Protein AF-A0A8H6CEA5-F1 (afdb_monomer_lite)

Radius of gyration: 28.87 Å; chains: 1; bounding box: 108×90×68 Å

Structure (mmCIF, N/CA/C/O backbone):
data_AF-A0A8H6CEA5-F1
#
_entry.id   AF-A0A8H6CEA5-F1
#
loop_
_atom_site.group_PDB
_atom_site.id
_atom_site.type_symbol
_atom_site.label_atom_id
_atom_site.label_alt_id
_atom_site.label_comp_id
_atom_site.label_asym_id
_atom_site.label_entity_id
_atom_site.label_seq_id
_atom_site.pdbx_PDB_ins_code
_atom_site.Cartn_x
_atom_site.Cartn_y
_atom_site.Cartn_z
_atom_site.occupancy
_atom_site.B_iso_or_equiv
_atom_site.auth_seq_id
_atom_site.auth_comp_id
_atom_site.auth_asym_id
_atom_site.auth_atom_id
_atom_site.pdbx_PDB_model_num
ATOM 1 N N . MET A 1 1 ? 78.302 65.138 -19.681 1.00 37.59 1 MET A N 1
ATOM 2 C CA . MET A 1 1 ? 77.716 66.440 -20.068 1.00 37.59 1 MET A CA 1
ATOM 3 C C . MET A 1 1 ? 76.568 66.136 -21.019 1.00 37.59 1 MET A C 1
ATOM 5 O O . MET A 1 1 ? 76.768 65.370 -21.949 1.00 37.59 1 MET A O 1
ATOM 9 N N . PHE A 1 2 ? 75.365 66.579 -20.663 1.00 34.19 2 PHE A N 1
ATOM 10 C CA . PHE A 1 2 ? 74.073 66.099 -21.163 1.00 34.19 2 PHE A CA 1
ATOM 11 C C . PHE A 1 2 ? 73.820 66.372 -22.654 1.00 34.19 2 PHE A C 1
ATOM 13 O O . PHE A 1 2 ? 73.980 67.502 -23.105 1.00 34.19 2 PHE A O 1
ATOM 20 N N . THR A 1 3 ? 73.264 65.387 -23.361 1.00 32.47 3 THR A N 1
ATOM 21 C CA . THR A 1 3 ? 72.421 65.604 -24.545 1.00 32.47 3 THR A CA 1
ATOM 22 C C . THR A 1 3 ? 71.053 64.970 -24.318 1.00 32.47 3 THR A C 1
ATOM 24 O O . THR A 1 3 ? 70.923 63.844 -23.847 1.00 32.47 3 THR A O 1
ATOM 27 N N . ARG A 1 4 ? 70.021 65.768 -24.601 1.00 38.59 4 ARG A N 1
ATOM 28 C CA . ARG A 1 4 ? 68.600 65.418 -24.541 1.00 38.59 4 ARG A CA 1
ATOM 29 C C . ARG A 1 4 ? 68.244 64.465 -25.685 1.00 38.59 4 ARG A C 1
ATOM 31 O O . ARG A 1 4 ? 68.701 64.673 -26.806 1.00 38.59 4 ARG A O 1
ATOM 38 N N . SER A 1 5 ? 67.338 63.520 -25.447 1.00 33.06 5 SER A N 1
ATOM 39 C CA . SER A 1 5 ? 66.430 63.020 -26.486 1.00 33.06 5 SER A CA 1
ATOM 40 C C . SER A 1 5 ? 65.117 62.543 -25.880 1.00 33.06 5 SER A C 1
ATOM 42 O O . SER A 1 5 ? 65.058 62.118 -24.730 1.00 33.06 5 SER A O 1
ATOM 44 N N . ALA A 1 6 ? 64.066 62.782 -26.654 1.00 36.09 6 ALA A N 1
ATOM 45 C CA . ALA A 1 6 ? 62.683 62.862 -26.245 1.00 36.09 6 ALA A CA 1
ATOM 46 C C . ALA A 1 6 ? 61.976 61.502 -26.131 1.00 36.09 6 ALA A C 1
ATOM 48 O O . ALA A 1 6 ? 62.416 60.478 -26.642 1.00 36.09 6 ALA A O 1
ATOM 49 N N . ILE A 1 7 ? 60.847 61.588 -25.438 1.00 36.41 7 ILE A N 1
ATOM 50 C CA . ILE A 1 7 ? 59.825 60.601 -25.102 1.00 36.41 7 ILE A CA 1
ATOM 51 C C . ILE A 1 7 ? 59.297 59.820 -26.320 1.00 36.41 7 ILE A C 1
ATOM 53 O O . ILE A 1 7 ? 58.822 60.418 -27.281 1.00 36.41 7 ILE A O 1
ATOM 57 N N . ALA A 1 8 ? 59.240 58.492 -26.180 1.00 33.16 8 ALA A N 1
ATOM 58 C CA . ALA A 1 8 ? 58.161 57.643 -26.690 1.00 33.16 8 ALA A CA 1
ATOM 59 C C . ALA A 1 8 ? 58.039 56.416 -25.765 1.00 33.16 8 ALA A C 1
ATOM 61 O O . ALA A 1 8 ? 58.833 55.481 -25.842 1.00 33.16 8 ALA A O 1
ATOM 62 N N . ALA A 1 9 ? 57.083 56.449 -24.834 1.00 33.50 9 ALA A N 1
ATOM 63 C CA . ALA A 1 9 ? 56.761 55.311 -23.979 1.00 33.50 9 ALA A CA 1
ATOM 64 C C . ALA A 1 9 ? 55.809 54.374 -24.736 1.00 33.50 9 ALA A C 1
ATOM 66 O O . ALA A 1 9 ? 54.644 54.705 -24.943 1.00 33.50 9 ALA A O 1
ATOM 67 N N . ILE A 1 10 ? 56.311 53.213 -25.157 1.00 35.69 10 ILE A N 1
ATOM 68 C CA . ILE A 1 10 ? 55.484 52.092 -25.608 1.00 35.69 10 ILE A CA 1
ATOM 69 C C . ILE A 1 10 ? 55.143 51.277 -24.359 1.00 35.69 10 ILE A C 1
ATOM 71 O O . ILE A 1 10 ? 56.014 50.648 -23.761 1.00 35.69 10 ILE A O 1
ATOM 75 N N . LEU A 1 11 ? 53.878 51.326 -23.942 1.00 34.06 11 LEU A N 1
ATOM 76 C CA . LEU A 1 11 ? 53.338 50.465 -22.893 1.00 34.06 11 LEU A CA 1
ATOM 77 C C . LEU A 1 11 ? 53.185 49.052 -23.481 1.00 34.06 11 LEU A C 1
ATOM 79 O O . LEU A 1 11 ? 52.244 48.779 -24.223 1.00 34.06 11 LEU A O 1
ATOM 83 N N . ALA A 1 12 ? 54.128 48.156 -23.193 1.00 36.09 12 ALA A N 1
ATOM 84 C CA . ALA A 1 12 ? 53.955 46.734 -23.459 1.00 36.09 12 ALA A CA 1
ATOM 85 C C . ALA A 1 12 ? 53.023 46.153 -22.385 1.00 36.09 12 ALA A C 1
ATOM 87 O O . ALA A 1 12 ? 53.422 45.965 -21.237 1.00 36.09 12 ALA A O 1
ATOM 88 N N . VAL A 1 13 ? 51.765 45.902 -22.748 1.00 40.22 13 VAL A N 1
ATOM 89 C CA . VAL A 1 13 ? 50.838 45.115 -21.929 1.00 40.22 13 VAL A CA 1
ATOM 90 C C . VAL A 1 13 ? 51.281 43.657 -22.024 1.00 40.22 13 VAL A C 1
ATOM 92 O O . VAL A 1 13 ? 51.115 43.016 -23.060 1.00 40.22 13 VAL A O 1
ATOM 95 N N . ALA A 1 14 ? 51.888 43.140 -20.957 1.00 39.50 14 ALA A N 1
ATOM 96 C CA . ALA A 1 14 ? 52.072 41.704 -20.793 1.00 39.50 14 ALA A CA 1
ATOM 97 C C . ALA A 1 14 ? 50.687 41.041 -20.655 1.00 39.50 14 ALA A C 1
ATOM 99 O O . ALA A 1 14 ? 49.843 41.575 -19.929 1.00 39.50 14 ALA A O 1
ATOM 100 N N . PRO A 1 15 ? 50.415 39.902 -21.315 1.00 42.03 15 PRO A N 1
ATOM 101 C CA . PRO A 1 15 ? 49.178 39.180 -21.081 1.00 42.03 15 PRO A CA 1
ATOM 102 C C . PRO A 1 15 ? 49.212 38.635 -19.651 1.00 42.03 15 PRO A C 1
ATOM 104 O O . PRO A 1 15 ? 50.090 37.852 -19.288 1.00 42.03 15 PRO A O 1
ATOM 107 N N . ALA A 1 16 ? 48.262 39.071 -18.827 1.00 41.75 16 ALA A N 1
ATOM 108 C CA . ALA A 1 16 ? 47.978 38.408 -17.569 1.00 41.75 16 ALA A CA 1
ATOM 109 C C . ALA A 1 16 ? 47.501 36.989 -17.899 1.00 41.75 16 ALA A C 1
ATOM 111 O O . ALA A 1 16 ? 46.437 36.801 -18.488 1.00 41.75 16 ALA A O 1
ATOM 112 N N . ILE A 1 17 ? 48.309 35.991 -17.545 1.00 41.56 17 ILE A N 1
ATOM 113 C CA . ILE A 1 17 ? 47.869 34.601 -17.507 1.00 41.56 17 ILE A CA 1
ATOM 114 C C . ILE A 1 17 ? 46.864 34.527 -16.356 1.00 41.56 17 ILE A C 1
ATOM 116 O O . ILE A 1 17 ? 47.242 34.460 -15.188 1.00 41.56 17 ILE A O 1
ATOM 120 N N . LEU A 1 18 ? 45.576 34.617 -16.685 1.00 41.00 18 LEU A N 1
ATOM 121 C CA . LEU A 1 18 ? 44.504 34.223 -15.782 1.00 41.00 18 LEU A CA 1
ATOM 122 C C . LEU A 1 18 ? 44.679 32.726 -15.533 1.00 41.00 18 LEU A C 1
ATOM 124 O O . LEU A 1 18 ? 44.442 31.910 -16.423 1.00 41.00 18 LEU A O 1
ATOM 128 N N . ALA A 1 19 ? 45.155 32.375 -14.339 1.00 43.12 19 ALA A N 1
ATOM 129 C CA . ALA A 1 19 ? 45.101 31.005 -13.865 1.00 43.12 19 ALA A CA 1
ATOM 130 C C . ALA A 1 19 ? 43.640 30.543 -13.939 1.00 43.12 19 ALA A C 1
ATOM 132 O O . ALA A 1 19 ? 42.750 31.211 -13.407 1.00 43.12 19 ALA A O 1
ATOM 133 N N . ALA A 1 20 ? 43.395 29.434 -14.638 1.00 47.81 20 ALA A N 1
ATOM 134 C CA . ALA A 1 20 ? 42.094 28.785 -14.616 1.00 47.81 20 ALA A CA 1
ATOM 135 C C . ALA A 1 20 ? 41.713 28.498 -13.151 1.00 47.81 20 ALA A C 1
ATOM 137 O O . ALA A 1 20 ? 42.596 28.119 -12.371 1.00 47.81 20 ALA A O 1
ATOM 138 N N . PRO A 1 21 ? 40.443 28.692 -12.750 1.00 48.91 21 PRO A N 1
ATOM 139 C CA . PRO A 1 21 ? 40.008 28.293 -11.421 1.00 48.91 21 PRO A CA 1
ATOM 140 C C . PRO A 1 21 ? 40.338 26.812 -11.228 1.00 48.91 21 PRO A C 1
ATOM 142 O O . PRO A 1 21 ? 40.140 26.004 -12.139 1.00 48.91 21 PRO A O 1
ATOM 145 N N . ALA A 1 22 ? 40.892 26.473 -10.061 1.00 46.81 22 ALA A N 1
ATOM 146 C CA . ALA A 1 22 ? 41.124 25.084 -9.695 1.00 46.81 22 ALA A CA 1
ATOM 147 C C . ALA A 1 22 ? 39.816 24.297 -9.897 1.00 46.81 22 ALA A C 1
ATOM 149 O O . ALA A 1 22 ? 38.754 24.825 -9.547 1.00 46.81 22 ALA A O 1
ATOM 150 N N . PRO A 1 23 ? 39.858 23.080 -10.472 1.00 45.50 23 PRO A N 1
ATOM 151 C CA . PRO A 1 23 ? 38.668 22.248 -10.535 1.00 45.50 23 PRO A CA 1
ATOM 152 C C . PRO A 1 23 ? 38.121 22.114 -9.114 1.00 45.50 23 PRO A C 1
ATOM 154 O O . PRO A 1 23 ? 38.883 21.861 -8.176 1.00 45.50 23 PRO A O 1
ATOM 157 N N . ALA A 1 24 ? 36.816 22.352 -8.955 1.00 44.66 24 ALA A N 1
ATOM 158 C CA . ALA A 1 24 ? 36.138 22.090 -7.695 1.00 44.66 24 ALA A CA 1
ATOM 159 C C . ALA A 1 24 ? 36.503 20.668 -7.236 1.00 44.66 24 ALA A C 1
ATOM 161 O O . ALA A 1 24 ? 36.632 19.786 -8.097 1.00 44.66 24 ALA A O 1
ATOM 162 N N . PRO A 1 25 ? 36.720 20.432 -5.928 1.00 38.41 25 PRO A N 1
ATOM 163 C CA . PRO A 1 25 ? 36.958 19.083 -5.442 1.00 38.41 25 PRO A CA 1
ATOM 164 C C . PRO A 1 25 ? 35.835 18.196 -5.976 1.00 38.41 25 PRO A C 1
ATOM 166 O O . PRO A 1 25 ? 34.659 18.493 -5.777 1.00 38.41 25 PRO A O 1
ATOM 169 N N . GLN A 1 26 ? 36.212 17.161 -6.727 1.00 37.44 26 GLN A N 1
ATOM 170 C CA . GLN A 1 26 ? 35.299 16.099 -7.114 1.00 37.44 26 GLN A CA 1
ATOM 171 C C . GLN A 1 26 ? 34.846 15.463 -5.803 1.00 37.44 26 GLN A C 1
ATOM 173 O O . GLN A 1 26 ? 35.592 14.693 -5.196 1.00 37.44 26 GLN A O 1
ATOM 178 N N . VAL A 1 27 ? 33.672 15.864 -5.318 1.00 33.47 27 VAL A N 1
ATOM 179 C CA . VAL A 1 27 ? 32.970 15.105 -4.293 1.00 33.47 27 VAL A CA 1
ATOM 180 C C . VAL A 1 27 ? 32.698 13.767 -4.959 1.00 33.47 27 VAL A C 1
ATOM 182 O O . VAL A 1 27 ? 31.976 13.679 -5.949 1.00 33.47 27 VAL A O 1
ATOM 185 N N . THR A 1 28 ? 33.418 12.748 -4.511 1.00 40.31 28 THR A N 1
ATOM 186 C CA . THR A 1 28 ? 33.062 11.371 -4.816 1.00 40.31 28 THR A CA 1
ATOM 187 C C . THR A 1 28 ? 31.786 11.144 -4.030 1.00 40.31 28 THR A C 1
ATOM 189 O O . THR A 1 28 ? 31.836 10.964 -2.817 1.00 40.31 28 THR A O 1
ATOM 192 N N . GLU A 1 29 ? 30.646 11.291 -4.702 1.00 42.88 29 GLU A N 1
ATOM 193 C CA . GLU A 1 29 ? 29.363 10.916 -4.120 1.00 42.88 29 GLU A CA 1
ATOM 194 C C . GLU A 1 29 ? 29.492 9.464 -3.640 1.00 42.88 29 GLU A C 1
ATOM 196 O O . GLU A 1 29 ? 29.992 8.621 -4.399 1.00 42.88 29 GLU A O 1
ATOM 201 N N . PRO A 1 30 ? 29.155 9.163 -2.377 1.00 37.91 30 PRO A N 1
ATOM 202 C CA . PRO A 1 30 ? 29.268 7.809 -1.872 1.00 37.91 30 PRO A CA 1
ATOM 203 C C . PRO A 1 30 ? 28.360 6.900 -2.706 1.00 37.91 30 PRO A C 1
ATOM 205 O O . PRO A 1 30 ? 27.143 7.041 -2.706 1.00 37.91 30 PRO A O 1
ATOM 208 N N . ALA A 1 31 ? 28.977 5.973 -3.440 1.00 49.97 31 ALA A N 1
ATOM 209 C CA . ALA A 1 31 ? 28.282 4.979 -4.258 1.00 49.97 31 ALA A CA 1
ATOM 210 C C . ALA A 1 31 ? 27.700 3.823 -3.424 1.00 49.97 31 ALA A C 1
ATOM 212 O O . ALA A 1 31 ? 27.024 2.963 -3.972 1.00 49.97 31 ALA A O 1
ATOM 213 N N . SER A 1 32 ? 27.977 3.796 -2.116 1.00 49.84 32 SER A N 1
ATOM 214 C CA . SER A 1 32 ? 27.480 2.788 -1.187 1.00 49.84 32 SER A CA 1
ATOM 215 C C . SER A 1 32 ? 27.007 3.446 0.104 1.00 49.84 32 SER A C 1
ATOM 217 O O . SER A 1 32 ? 27.553 4.465 0.541 1.00 49.84 32 SER A O 1
ATOM 219 N N . PHE A 1 33 ? 26.039 2.820 0.770 1.00 49.75 33 PHE A N 1
ATOM 220 C CA . PHE A 1 33 ? 25.772 3.129 2.169 1.00 49.75 33 PHE A CA 1
ATOM 221 C C . PHE A 1 33 ? 27.042 2.866 2.998 1.00 49.75 33 PHE A C 1
ATOM 223 O O . PHE A 1 33 ? 27.852 1.995 2.664 1.00 49.75 33 PHE A O 1
ATOM 230 N N . GLY A 1 34 ? 27.260 3.663 4.047 1.00 47.38 34 GLY A N 1
ATOM 231 C CA . GLY A 1 34 ? 28.414 3.485 4.926 1.00 47.38 34 GLY A CA 1
ATOM 232 C C . GLY A 1 34 ? 28.422 2.096 5.583 1.00 47.38 34 GLY A C 1
ATOM 233 O O . GLY A 1 34 ? 27.369 1.458 5.688 1.00 47.38 34 GLY A O 1
ATOM 234 N N . PRO A 1 35 ? 29.587 1.616 6.053 1.00 46.38 35 PRO A N 1
ATOM 235 C CA . PRO A 1 35 ? 29.615 0.444 6.921 1.00 46.38 35 PRO A CA 1
ATOM 236 C C . PRO A 1 35 ? 28.678 0.692 8.118 1.00 46.38 35 PRO A C 1
ATOM 238 O O . PRO A 1 35 ? 28.630 1.807 8.636 1.00 46.38 35 PRO A O 1
ATOM 241 N N . ASP A 1 36 ? 27.911 -0.328 8.508 1.00 48.12 36 ASP A N 1
ATOM 242 C CA . ASP A 1 36 ? 26.943 -0.320 9.623 1.00 48.12 36 ASP A CA 1
ATOM 243 C C . ASP A 1 36 ? 25.561 0.332 9.366 1.00 48.12 36 ASP A C 1
ATOM 245 O O . ASP A 1 36 ? 24.774 0.481 10.299 1.00 48.12 36 ASP A O 1
ATOM 249 N N . VAL A 1 37 ? 25.212 0.675 8.117 1.00 46.47 37 VAL A N 1
ATOM 250 C CA . VAL A 1 37 ? 23.844 1.126 7.740 1.00 46.47 37 VAL A CA 1
ATOM 251 C C . VAL A 1 37 ? 22.928 -0.048 7.347 1.00 46.47 37 VAL A C 1
ATOM 253 O O . VAL A 1 37 ? 21.706 0.071 7.349 1.00 46.47 37 VAL A O 1
ATOM 256 N N . GLN A 1 38 ? 23.513 -1.209 7.044 1.00 44.09 38 GLN A N 1
ATOM 257 C CA . GLN A 1 38 ? 22.795 -2.461 6.811 1.00 44.09 38 GLN A CA 1
ATOM 258 C C . GLN A 1 38 ? 22.500 -3.098 8.174 1.00 44.09 38 GLN A C 1
ATOM 260 O O . GLN A 1 38 ? 23.394 -3.666 8.805 1.00 44.09 38 GLN A O 1
ATOM 265 N N . VAL A 1 39 ? 21.262 -2.991 8.660 1.00 37.44 39 VAL A N 1
ATOM 266 C CA . VAL A 1 39 ? 20.830 -3.822 9.788 1.00 37.44 39 VAL A CA 1
ATOM 267 C C . VAL A 1 39 ? 20.625 -5.220 9.226 1.00 37.44 39 VAL A C 1
ATOM 269 O O . VAL A 1 39 ? 19.626 -5.484 8.568 1.00 37.44 39 VAL A O 1
ATOM 272 N N . SER A 1 40 ? 21.586 -6.112 9.446 1.00 37.38 40 SER A N 1
ATOM 273 C CA . SER A 1 40 ? 21.384 -7.529 9.172 1.00 37.38 40 SER A CA 1
ATOM 274 C C . SER A 1 40 ? 20.237 -8.024 10.049 1.00 37.38 40 SER A C 1
ATOM 276 O O . SER A 1 40 ? 20.338 -8.055 11.278 1.00 37.38 40 SER A O 1
ATOM 278 N N . TYR A 1 41 ? 19.121 -8.378 9.415 1.00 36.72 41 TYR A N 1
ATOM 279 C CA . TYR A 1 41 ? 18.036 -9.071 10.084 1.00 36.72 41 TYR A CA 1
ATOM 280 C C . TYR A 1 41 ? 18.575 -10.404 10.616 1.00 36.72 41 TYR A C 1
ATOM 282 O O . TYR A 1 41 ? 19.080 -11.245 9.875 1.00 36.72 41 TYR A O 1
ATOM 290 N N . GLN A 1 42 ? 18.513 -10.584 11.932 1.00 33.00 42 GLN A N 1
ATOM 291 C CA . GLN A 1 42 ? 18.596 -11.905 12.538 1.00 33.00 42 GLN A CA 1
ATOM 292 C C . GLN A 1 42 ? 17.171 -12.305 12.878 1.00 33.00 42 GLN A C 1
ATOM 294 O O . GLN A 1 42 ? 16.587 -11.734 13.801 1.00 33.00 42 GLN A O 1
ATOM 299 N N . ALA A 1 43 ? 16.623 -13.279 12.151 1.00 36.22 43 ALA A N 1
ATOM 300 C CA . ALA A 1 43 ? 15.363 -13.911 12.507 1.00 36.22 43 ALA A CA 1
ATOM 301 C C . ALA A 1 43 ? 15.446 -14.419 13.953 1.00 36.22 43 ALA A C 1
ATOM 303 O O . ALA A 1 43 ? 16.074 -15.439 14.244 1.00 36.22 43 ALA A O 1
ATOM 304 N N . GLN A 1 44 ? 14.855 -13.690 14.899 1.00 33.56 44 GLN A N 1
ATOM 305 C CA . GLN A 1 44 ? 14.654 -14.215 16.240 1.00 33.56 44 GLN A CA 1
ATOM 306 C C . GLN A 1 44 ? 13.455 -15.153 16.180 1.00 33.56 44 GLN A C 1
ATOM 308 O O . GLN A 1 44 ? 12.308 -14.718 16.251 1.00 33.56 44 GLN A O 1
ATOM 313 N N . SER A 1 45 ? 13.729 -16.456 16.094 1.00 36.00 45 SER A N 1
ATOM 314 C CA . SER A 1 45 ? 12.735 -17.501 16.320 1.00 36.00 45 SER A CA 1
ATOM 315 C C . SER A 1 45 ? 12.306 -17.474 17.793 1.00 36.00 45 SER A C 1
ATOM 317 O O . SER A 1 45 ? 12.785 -18.246 18.629 1.00 36.00 45 SER A O 1
ATOM 319 N N . THR A 1 46 ? 11.436 -16.542 18.167 1.00 36.50 46 THR A N 1
ATOM 320 C CA . THR A 1 46 ? 10.700 -16.681 19.420 1.00 36.50 46 THR A CA 1
ATOM 321 C C . THR A 1 46 ? 9.557 -17.643 19.149 1.00 36.50 46 THR A C 1
ATOM 323 O O . THR A 1 46 ? 8.652 -17.325 18.387 1.00 36.50 46 THR A O 1
ATOM 326 N N . ALA A 1 47 ? 9.642 -18.842 19.730 1.00 36.97 47 ALA A N 1
ATOM 327 C CA . ALA A 1 47 ? 8.563 -19.820 19.732 1.00 36.97 47 ALA A CA 1
ATOM 328 C C . ALA A 1 47 ? 7.359 -19.230 20.488 1.00 36.97 47 ALA A C 1
ATOM 330 O O . ALA A 1 47 ? 7.225 -19.383 21.704 1.00 36.97 47 ALA A O 1
ATOM 331 N N . GLY A 1 48 ? 6.538 -18.464 19.771 1.00 43.28 48 GLY A N 1
ATOM 332 C CA . GLY A 1 48 ? 5.170 -18.155 20.156 1.00 43.28 48 GLY A CA 1
ATOM 333 C C . GLY A 1 48 ? 4.281 -19.387 19.968 1.00 43.28 48 GLY A C 1
ATOM 334 O O . GLY A 1 48 ? 4.751 -20.405 19.461 1.00 43.28 48 GLY A O 1
ATOM 335 N N . PRO A 1 49 ? 3.010 -19.334 20.399 1.00 37.00 49 PRO A N 1
ATOM 336 C CA . PRO A 1 49 ? 2.052 -20.399 20.103 1.00 37.00 49 PRO A CA 1
ATOM 337 C C . PRO A 1 49 ? 2.057 -20.703 18.598 1.00 37.00 49 PRO A C 1
ATOM 339 O O . PRO A 1 49 ? 2.202 -19.762 17.820 1.00 37.00 49 PRO A O 1
ATOM 342 N N . ASP A 1 50 ? 1.903 -21.978 18.218 1.00 38.44 50 ASP A N 1
ATOM 343 C CA . ASP A 1 50 ? 1.755 -22.441 16.828 1.00 38.44 50 ASP A CA 1
ATOM 344 C C . ASP A 1 50 ? 0.526 -21.780 16.177 1.00 38.44 50 ASP A C 1
ATOM 346 O O . ASP A 1 50 ? -0.562 -22.352 16.101 1.00 38.44 50 ASP A O 1
ATOM 350 N N . TYR A 1 51 ? 0.680 -20.534 15.749 1.00 38.44 51 TYR A N 1
ATOM 351 C CA . TYR A 1 51 ? -0.162 -19.917 14.742 1.00 38.44 51 TYR A CA 1
ATOM 352 C C . TYR A 1 51 ? 0.399 -20.341 13.385 1.00 38.44 51 TYR A C 1
ATOM 354 O O . TYR A 1 51 ? 1.616 -20.516 13.272 1.00 38.44 51 TYR A O 1
ATOM 362 N N . PRO A 1 52 ? -0.440 -20.538 12.356 1.00 37.62 52 PRO A N 1
ATOM 363 C CA . PRO A 1 52 ? 0.068 -20.747 11.013 1.00 37.62 52 PRO A CA 1
ATOM 364 C C . PRO A 1 52 ? 0.880 -19.507 10.625 1.00 37.62 52 PRO A C 1
ATOM 366 O O . PRO A 1 52 ? 0.319 -18.462 10.303 1.00 37.62 52 PRO A O 1
ATOM 369 N N . LEU A 1 53 ? 2.206 -19.614 10.721 1.00 38.81 53 LEU A N 1
ATOM 370 C CA . LEU A 1 53 ? 3.121 -18.677 10.093 1.00 38.81 53 LEU A CA 1
ATOM 371 C C . LEU A 1 53 ? 2.765 -18.628 8.606 1.00 38.81 53 LEU A C 1
ATOM 373 O O . LEU A 1 53 ? 2.410 -19.658 8.017 1.00 38.81 53 LEU A O 1
ATOM 377 N N . ALA A 1 54 ? 2.854 -17.427 8.028 1.00 43.12 54 ALA A N 1
ATOM 378 C CA . ALA A 1 54 ? 3.011 -17.253 6.591 1.00 43.12 54 ALA A CA 1
ATOM 379 C C . ALA A 1 54 ? 3.943 -18.357 6.083 1.00 43.12 54 ALA A C 1
ATOM 381 O O . ALA A 1 54 ? 4.968 -18.599 6.720 1.00 43.12 54 ALA A O 1
ATOM 382 N N . GLU A 1 55 ? 3.531 -19.072 5.033 1.00 44.31 55 GLU A N 1
ATOM 383 C CA . GLU A 1 55 ? 4.287 -20.177 4.445 1.00 44.31 55 GLU A CA 1
ATOM 384 C C . GLU A 1 55 ? 5.756 -19.748 4.346 1.00 44.31 55 GLU A C 1
ATOM 386 O O . GLU A 1 55 ? 6.087 -18.864 3.557 1.00 44.31 55 GLU A O 1
ATOM 391 N N . GLU A 1 56 ? 6.615 -20.279 5.230 1.00 44.84 56 GLU A N 1
ATOM 392 C CA . GLU A 1 56 ? 8.049 -20.035 5.136 1.00 44.84 56 GLU A CA 1
ATOM 393 C C . GLU A 1 56 ? 8.421 -20.519 3.740 1.00 44.84 56 GLU A C 1
ATOM 395 O O . GLU A 1 56 ? 8.314 -21.714 3.447 1.00 44.84 56 GLU A O 1
ATOM 400 N N . LEU A 1 57 ? 8.805 -19.584 2.869 1.00 45.09 57 LEU A N 1
ATOM 401 C CA . LEU A 1 57 ? 9.486 -19.875 1.617 1.00 45.09 57 LEU A CA 1
ATOM 402 C C . LEU A 1 57 ? 10.796 -20.574 1.998 1.00 45.09 57 LEU A C 1
ATOM 404 O O . LEU A 1 57 ? 11.838 -19.947 2.186 1.00 45.09 57 LEU A O 1
ATOM 408 N N . GLY A 1 58 ? 10.699 -21.883 2.231 1.00 35.53 58 GLY A N 1
ATOM 409 C CA . GLY A 1 58 ? 11.807 -22.725 2.636 1.00 35.53 58 GLY A CA 1
ATOM 410 C C . GLY A 1 58 ? 12.941 -22.590 1.629 1.00 35.53 58 GLY A C 1
ATOM 411 O O . GLY A 1 58 ? 12.717 -22.650 0.422 1.00 35.53 58 GLY A O 1
ATOM 412 N N . ASP A 1 59 ? 14.151 -22.410 2.154 1.00 38.25 59 ASP A N 1
ATOM 413 C CA . ASP A 1 59 ? 15.410 -22.299 1.412 1.00 38.25 59 ASP A CA 1
ATOM 414 C C . ASP A 1 59 ? 15.553 -21.071 0.493 1.00 38.25 59 ASP A C 1
ATOM 416 O O . ASP A 1 59 ? 16.243 -21.135 -0.522 1.00 38.25 59 ASP A O 1
ATOM 420 N N . GLY A 1 60 ? 14.985 -19.922 0.871 1.00 46.47 60 GLY A N 1
ATOM 421 C CA . GLY A 1 60 ? 15.215 -18.658 0.165 1.00 46.47 60 GLY A CA 1
ATOM 422 C C . GLY A 1 60 ? 14.587 -18.613 -1.233 1.00 46.47 60 GLY A C 1
ATOM 423 O O . GLY A 1 60 ? 14.262 -19.625 -1.858 1.00 46.47 60 GLY A O 1
ATOM 424 N N . TYR A 1 61 ? 14.381 -17.402 -1.744 1.00 42.53 61 TYR A N 1
ATOM 425 C CA . TYR A 1 61 ? 13.711 -17.196 -3.025 1.00 42.53 61 TYR A CA 1
ATOM 426 C C . TYR A 1 61 ? 14.646 -17.569 -4.191 1.00 42.53 61 TYR A C 1
ATOM 428 O O . TYR A 1 61 ? 15.387 -16.745 -4.718 1.00 42.53 61 TYR A O 1
ATOM 436 N N . THR A 1 62 ? 14.669 -18.849 -4.575 1.00 48.53 62 THR A N 1
ATOM 437 C CA . THR A 1 62 ? 15.555 -19.361 -5.643 1.00 48.53 62 THR A CA 1
ATOM 438 C C . THR A 1 62 ? 14.972 -19.218 -7.053 1.00 48.53 62 THR A C 1
ATOM 440 O O . THR A 1 62 ? 15.697 -19.405 -8.034 1.00 48.53 62 THR A O 1
ATOM 443 N N . SER A 1 63 ? 13.686 -18.870 -7.184 1.00 54.44 63 SER A N 1
ATOM 444 C CA . SER A 1 63 ? 13.025 -18.599 -8.468 1.00 54.44 63 SER A CA 1
ATOM 445 C C . SER A 1 63 ? 11.695 -17.865 -8.292 1.00 54.44 63 SER A C 1
ATOM 447 O O . SER A 1 63 ? 10.969 -18.172 -7.349 1.00 54.44 63 SER A O 1
ATOM 449 N N . ALA A 1 64 ? 11.345 -16.991 -9.244 1.00 55.22 64 ALA A N 1
ATOM 450 C CA . ALA A 1 64 ? 10.044 -16.322 -9.299 1.00 55.22 64 ALA A CA 1
ATOM 451 C C . ALA A 1 64 ? 8.869 -17.315 -9.285 1.00 55.22 64 ALA A C 1
ATOM 453 O O . ALA A 1 64 ? 8.912 -18.357 -9.955 1.00 55.22 64 ALA A O 1
ATOM 454 N N . THR A 1 65 ? 7.801 -16.969 -8.564 1.00 60.72 65 THR A N 1
ATOM 455 C CA . THR A 1 65 ? 6.502 -17.641 -8.657 1.00 60.72 65 THR A CA 1
ATOM 456 C C . THR A 1 65 ? 6.009 -17.589 -10.114 1.00 60.72 65 THR A C 1
ATOM 458 O O . THR A 1 65 ? 6.420 -16.752 -10.915 1.00 60.72 65 THR A O 1
ATOM 461 N N . TYR A 1 66 ? 5.148 -18.515 -10.542 1.00 72.00 66 TYR A N 1
ATOM 462 C CA . TYR A 1 66 ? 4.646 -18.488 -11.921 1.00 72.00 66 TYR A CA 1
ATOM 463 C C . TYR A 1 66 ? 3.706 -17.286 -12.162 1.00 72.00 66 TYR A C 1
ATOM 465 O O . TYR A 1 66 ? 2.550 -17.324 -11.747 1.00 72.00 66 TYR A O 1
ATOM 473 N N . HIS A 1 67 ? 4.164 -16.277 -12.914 1.00 67.00 67 HIS A N 1
ATOM 474 C CA . HIS A 1 67 ? 3.376 -15.114 -13.367 1.00 67.00 67 HIS A CA 1
ATOM 475 C C . HIS A 1 67 ? 2.859 -15.301 -14.799 1.00 67.00 67 HIS A C 1
ATOM 477 O O . HIS A 1 67 ? 3.334 -14.688 -15.756 1.00 67.00 67 HIS A O 1
ATOM 483 N N . GLY A 1 68 ? 1.919 -16.229 -14.975 1.00 66.81 68 GLY A N 1
ATOM 484 C CA . GLY A 1 68 ? 1.288 -16.470 -16.274 1.00 66.81 68 GLY A CA 1
ATOM 485 C C . GLY A 1 68 ? 0.223 -15.431 -16.638 1.00 66.81 68 GLY A C 1
ATOM 486 O O . GLY A 1 68 ? -0.369 -14.834 -15.739 1.00 66.81 68 GLY A O 1
ATOM 487 N N . PRO A 1 69 ? -0.102 -15.278 -17.939 1.00 62.12 69 PRO A N 1
ATOM 488 C CA . PRO A 1 69 ? -1.177 -14.393 -18.373 1.00 62.12 69 PRO A CA 1
ATOM 489 C C . PRO A 1 69 ? -2.492 -14.762 -17.684 1.00 62.12 69 PRO A C 1
ATOM 491 O O . PRO A 1 69 ? -2.837 -15.944 -17.572 1.00 62.12 69 PRO A O 1
ATOM 494 N N . TYR A 1 70 ? -3.242 -13.742 -17.269 1.00 63.00 70 TYR A N 1
ATOM 495 C CA . TYR A 1 70 ? -4.573 -13.901 -16.701 1.00 63.00 70 TYR A CA 1
ATOM 496 C C . TYR A 1 70 ? -5.480 -14.727 -17.635 1.00 63.00 70 TYR A C 1
ATOM 498 O O . TYR A 1 70 ? -5.839 -14.281 -18.725 1.00 63.00 70 TYR A O 1
ATOM 506 N N . THR A 1 71 ? -5.859 -15.942 -17.224 1.00 61.34 71 THR A N 1
ATOM 507 C CA . THR A 1 71 ? -6.736 -16.834 -18.018 1.00 61.34 71 THR A CA 1
ATOM 508 C C . THR A 1 71 ? -8.203 -16.806 -17.573 1.00 61.34 71 THR A C 1
ATOM 510 O O . THR A 1 71 ? -9.047 -17.451 -18.198 1.00 61.34 71 THR A O 1
ATOM 513 N N . GLY A 1 72 ? -8.528 -16.059 -16.511 1.00 63.03 72 GLY A N 1
ATOM 514 C CA . GLY A 1 72 ? -9.893 -15.905 -15.997 1.00 63.03 72 GLY A CA 1
ATOM 515 C C . GLY A 1 72 ? -10.689 -14.785 -16.683 1.00 63.03 72 GLY A C 1
ATOM 516 O O . GLY A 1 72 ? -10.319 -14.271 -17.734 1.00 63.03 72 GLY A O 1
ATOM 517 N N . THR A 1 73 ? -11.785 -14.339 -16.062 1.00 52.31 73 THR A N 1
ATOM 518 C CA . THR A 1 73 ? -12.417 -13.028 -16.332 1.00 52.31 73 THR A CA 1
ATOM 519 C C . THR A 1 73 ? -12.351 -12.211 -15.044 1.00 52.31 73 THR A C 1
ATOM 521 O O . THR A 1 73 ? -12.882 -12.711 -14.046 1.00 52.31 73 THR A O 1
ATOM 524 N N . PRO A 1 74 ? -11.742 -11.001 -15.009 1.00 51.22 74 PRO A N 1
ATOM 525 C CA . PRO A 1 74 ? -11.607 -10.268 -13.756 1.00 51.22 74 PRO A CA 1
ATOM 526 C C . PRO A 1 74 ? -13.006 -10.018 -13.206 1.00 51.22 74 PRO A C 1
ATOM 528 O O . PRO A 1 74 ? -13.868 -9.469 -13.901 1.00 51.22 74 PRO A O 1
ATOM 531 N N . THR A 1 75 ? -13.280 -10.479 -11.987 1.00 52.41 75 THR A N 1
ATOM 532 C CA . THR A 1 75 ? -14.629 -10.394 -11.428 1.00 52.41 75 THR A CA 1
ATOM 533 C C . THR A 1 75 ? -14.978 -8.936 -11.133 1.00 52.41 75 THR A C 1
ATOM 535 O O . THR A 1 75 ? -14.579 -8.372 -10.114 1.00 52.41 75 THR A O 1
ATOM 538 N N . THR A 1 76 ? -15.747 -8.317 -12.028 1.00 46.31 76 THR A N 1
ATOM 539 C CA . THR A 1 76 ? -16.411 -7.016 -11.819 1.00 46.31 76 THR A CA 1
ATOM 540 C C . THR A 1 76 ? -17.780 -7.174 -11.145 1.00 46.31 76 THR A C 1
ATOM 542 O O . THR A 1 76 ? -18.372 -6.209 -10.667 1.00 46.31 76 THR A O 1
ATOM 545 N N . THR A 1 77 ? -18.271 -8.411 -11.058 1.00 48.16 77 THR A N 1
ATOM 546 C CA . THR A 1 77 ? -19.516 -8.824 -10.403 1.00 48.16 77 THR A CA 1
ATOM 547 C C . THR A 1 77 ? -19.205 -9.822 -9.286 1.00 48.16 77 THR A C 1
ATOM 549 O O . THR A 1 77 ? -18.359 -10.695 -9.467 1.00 48.16 77 THR A O 1
ATOM 552 N N . GLY A 1 78 ? -19.878 -9.695 -8.134 1.00 53.22 78 GLY A N 1
ATOM 553 C CA . GLY A 1 78 ? -19.836 -10.714 -7.076 1.00 53.22 78 GLY A CA 1
ATOM 554 C C . GLY A 1 78 ? -19.141 -10.332 -5.770 1.00 53.22 78 GLY A C 1
ATOM 555 O O . GLY A 1 78 ? -18.500 -11.197 -5.191 1.00 53.22 78 GLY A O 1
ATOM 556 N N . ALA A 1 79 ? -19.269 -9.089 -5.287 1.00 66.69 79 ALA A N 1
ATOM 557 C CA . ALA A 1 79 ? -18.964 -8.781 -3.885 1.00 66.69 79 ALA A CA 1
ATOM 558 C C . ALA A 1 79 ? -19.606 -9.802 -2.933 1.00 66.69 79 ALA A C 1
ATOM 560 O O . ALA A 1 79 ? -20.730 -10.250 -3.192 1.00 66.69 79 ALA A O 1
ATOM 561 N N . ALA A 1 80 ? -18.902 -10.186 -1.859 1.00 74.19 80 ALA A N 1
ATOM 562 C CA . ALA A 1 80 ? -19.539 -10.989 -0.823 1.00 74.19 80 ALA A CA 1
ATOM 563 C C . ALA A 1 80 ? -20.772 -10.236 -0.312 1.00 74.19 80 ALA A C 1
ATOM 565 O O . ALA A 1 80 ? -20.715 -9.047 0.002 1.00 74.19 80 ALA A O 1
ATOM 566 N N . ASN A 1 81 ? -21.910 -10.926 -0.300 1.00 70.44 81 ASN A N 1
ATOM 567 C CA . ASN A 1 81 ? -23.159 -10.356 0.173 1.00 70.44 81 ASN A CA 1
ATOM 568 C C . ASN A 1 81 ? -23.355 -10.766 1.626 1.00 70.44 81 ASN A C 1
ATOM 570 O O . ASN A 1 81 ? -23.323 -11.955 1.948 1.00 70.44 81 ASN A O 1
ATOM 574 N N . GLY A 1 82 ? -23.626 -9.783 2.482 1.00 76.56 82 GLY A N 1
ATOM 575 C CA . GLY A 1 82 ? -24.179 -10.059 3.800 1.00 76.56 82 GLY A CA 1
ATOM 576 C C . GLY A 1 82 ? -25.568 -10.710 3.697 1.00 76.56 82 GLY A C 1
ATOM 577 O O . GLY A 1 82 ? -26.192 -10.701 2.630 1.00 76.56 82 GLY A O 1
ATOM 578 N N . PRO A 1 83 ? -26.114 -11.231 4.808 1.00 83.00 83 PRO A N 1
ATOM 579 C CA . PRO A 1 83 ? -27.428 -11.876 4.815 1.00 83.00 83 PRO A CA 1
ATOM 580 C C . PRO A 1 83 ? -28.567 -10.942 4.369 1.00 83.00 83 PRO A C 1
ATOM 582 O O . PRO A 1 83 ? -29.623 -11.417 3.955 1.00 83.00 83 PRO A O 1
ATOM 585 N N . THR A 1 84 ? -28.393 -9.617 4.459 1.00 83.56 84 THR A N 1
ATOM 586 C CA . THR A 1 84 ? -29.331 -8.595 3.960 1.00 83.56 84 THR A CA 1
ATOM 587 C C . THR A 1 84 ? -28.613 -7.252 3.761 1.00 83.56 84 THR A C 1
ATOM 589 O O . THR A 1 84 ? -27.763 -6.883 4.566 1.00 83.56 84 THR A O 1
ATOM 592 N N . THR A 1 85 ? -28.998 -6.481 2.737 1.00 81.44 85 THR A N 1
ATOM 593 C CA . THR A 1 85 ? -28.567 -5.083 2.540 1.00 81.44 85 THR A CA 1
ATOM 594 C C . THR A 1 85 ? -29.617 -4.122 3.104 1.00 81.44 85 THR A C 1
ATOM 596 O O . THR A 1 85 ? -30.763 -4.129 2.658 1.00 81.44 85 THR A O 1
ATOM 599 N N . LEU A 1 86 ? -29.242 -3.287 4.079 1.00 88.56 86 LEU A N 1
ATOM 600 C CA . LEU A 1 86 ? -30.187 -2.411 4.794 1.00 88.56 86 LEU A CA 1
ATOM 601 C C . LEU A 1 86 ? -30.504 -1.096 4.060 1.00 88.56 86 LEU A C 1
ATOM 603 O O . LEU A 1 86 ? -31.565 -0.513 4.277 1.00 88.56 86 LEU A O 1
ATOM 607 N N . ALA A 1 87 ? -29.594 -0.613 3.212 1.00 84.56 87 ALA A N 1
ATOM 608 C CA . ALA A 1 87 ? -29.750 0.622 2.446 1.00 84.56 87 ALA A CA 1
ATOM 609 C C . ALA A 1 87 ? -28.862 0.609 1.191 1.00 84.56 87 ALA A C 1
ATOM 611 O O . ALA A 1 87 ? -27.854 -0.089 1.153 1.00 84.56 87 ALA A O 1
ATOM 612 N N . ALA A 1 88 ? -29.208 1.419 0.183 1.00 81.50 88 ALA A N 1
ATOM 613 C CA . ALA A 1 88 ? -28.398 1.577 -1.032 1.00 81.50 88 ALA A CA 1
ATOM 614 C C . ALA A 1 88 ? -27.111 2.405 -0.812 1.00 81.50 88 ALA A C 1
ATOM 616 O O . ALA A 1 88 ? -26.181 2.314 -1.607 1.00 81.50 88 ALA A O 1
ATOM 617 N N . SER A 1 89 ? -27.062 3.223 0.247 1.00 80.69 89 SER A N 1
ATOM 618 C CA . SER A 1 89 ? -25.904 4.036 0.645 1.00 80.69 89 SER A CA 1
ATOM 619 C C . SER A 1 89 ? -26.030 4.483 2.105 1.00 80.69 89 SER A C 1
ATOM 621 O O . SER A 1 89 ? -27.148 4.607 2.610 1.00 80.69 89 SER A O 1
ATOM 623 N N . ILE A 1 90 ? -24.912 4.811 2.758 1.00 82.00 90 ILE A N 1
ATOM 624 C CA . ILE A 1 90 ? -24.903 5.423 4.096 1.00 82.00 90 ILE A CA 1
ATOM 625 C C . ILE A 1 90 ? -25.046 6.953 3.962 1.00 82.00 90 ILE A C 1
ATOM 627 O O . ILE A 1 90 ? -24.192 7.579 3.333 1.00 82.00 90 ILE A O 1
ATOM 631 N N . PRO A 1 91 ? -26.111 7.582 4.498 1.00 83.81 91 PRO A N 1
ATOM 632 C CA . PRO A 1 91 ? -26.288 9.030 4.413 1.00 83.81 91 PRO A CA 1
ATOM 633 C C . PRO A 1 91 ? -25.330 9.778 5.361 1.00 83.81 91 PRO A C 1
ATOM 635 O O . PRO A 1 91 ? -25.087 9.305 6.473 1.00 83.81 91 PRO A O 1
ATOM 638 N N . PRO A 1 92 ? -24.824 10.968 4.981 1.00 83.38 92 PRO A N 1
ATOM 639 C CA . PRO A 1 92 ? -24.017 11.789 5.878 1.00 83.38 92 PRO A CA 1
ATOM 640 C C . PRO A 1 92 ? -24.867 12.296 7.052 1.00 83.38 92 PRO A C 1
ATOM 642 O O . PRO A 1 92 ? -25.974 12.805 6.859 1.00 83.38 92 PRO A O 1
ATOM 645 N N . LEU A 1 93 ? -24.337 12.180 8.270 1.00 86.31 93 LEU A N 1
ATOM 646 C CA . LEU A 1 93 ? -24.963 12.668 9.502 1.00 86.31 93 LEU A CA 1
ATOM 647 C C . LEU A 1 93 ? -24.193 13.881 10.059 1.00 86.31 93 LEU A C 1
ATOM 649 O O . LEU A 1 93 ? -22.996 14.016 9.793 1.00 86.31 93 LEU A O 1
ATOM 653 N N . PRO A 1 94 ? -24.847 14.781 10.822 1.00 86.25 94 PRO A N 1
ATOM 654 C CA . PRO A 1 94 ? -24.150 15.852 11.534 1.00 86.25 94 PRO A CA 1
ATOM 655 C C . PRO A 1 94 ? -23.178 15.288 12.582 1.00 86.25 94 PRO A C 1
ATOM 657 O O . PRO A 1 94 ? -23.247 14.110 12.938 1.00 86.25 94 PRO A O 1
ATOM 660 N N . LEU A 1 95 ? -22.295 16.149 13.106 1.00 82.50 95 LEU A N 1
ATOM 661 C CA . LEU A 1 95 ? -21.366 15.792 14.182 1.00 82.50 95 LEU A CA 1
ATOM 662 C C . LEU A 1 95 ? -22.106 15.085 15.326 1.00 82.50 95 LEU A C 1
ATOM 664 O O . LEU A 1 95 ? -23.208 15.493 15.702 1.00 82.50 95 LEU A O 1
ATOM 668 N N . ASN A 1 96 ? -21.473 14.058 15.898 1.00 83.12 96 ASN A N 1
ATOM 669 C CA . ASN A 1 96 ? -22.012 13.357 17.055 1.00 83.12 96 ASN A CA 1
ATOM 670 C C . ASN A 1 96 ? -22.381 14.377 18.160 1.00 83.12 96 ASN A C 1
ATOM 672 O O . ASN A 1 96 ? -21.496 15.110 18.611 1.00 83.12 96 ASN A O 1
ATOM 676 N N . PRO A 1 97 ? -23.646 14.431 18.627 1.00 84.88 97 PRO A N 1
ATOM 677 C CA . PRO A 1 97 ? -24.082 15.379 19.653 1.00 84.88 97 PRO A CA 1
ATOM 678 C C . PRO A 1 97 ? -23.297 15.312 20.970 1.00 84.88 97 PRO A C 1
ATOM 680 O O . PRO A 1 97 ? -23.355 16.257 21.753 1.00 84.88 97 PRO A O 1
ATOM 683 N N . THR A 1 98 ? -22.569 14.221 21.237 1.00 83.00 98 THR A N 1
ATOM 684 C CA . THR A 1 98 ? -21.705 14.080 22.420 1.00 83.00 98 THR A CA 1
A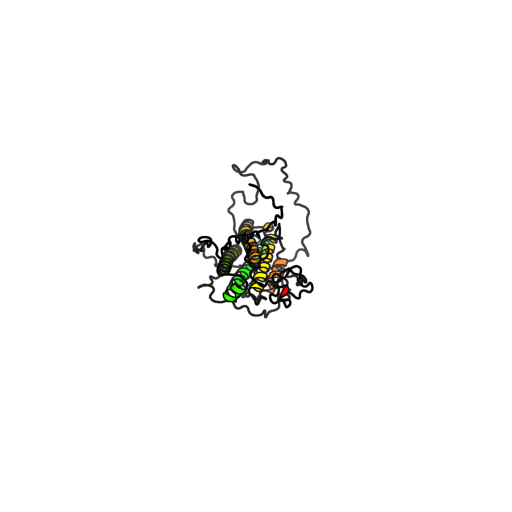TOM 685 C C . THR A 1 98 ? -20.272 14.574 22.201 1.00 83.00 98 THR A C 1
ATOM 687 O O . THR A 1 98 ? -19.506 14.647 23.160 1.00 83.00 98 THR A O 1
ATOM 690 N N . ALA A 1 99 ? -19.883 14.942 20.976 1.00 81.88 99 ALA A N 1
ATOM 691 C CA . ALA A 1 99 ? -18.570 15.507 20.657 1.00 81.88 99 ALA A CA 1
ATOM 692 C C . ALA A 1 99 ? -18.514 17.011 20.990 1.00 81.88 99 ALA A C 1
ATOM 694 O O . ALA A 1 99 ? -18.346 17.863 20.122 1.00 81.88 99 ALA A O 1
ATOM 695 N N . THR A 1 100 ? -18.690 17.343 22.270 1.00 83.31 100 THR A N 1
ATOM 696 C CA . THR A 1 100 ? -18.799 18.726 22.773 1.00 83.31 100 THR A CA 1
ATOM 697 C C . THR A 1 100 ? -17.549 19.217 23.500 1.00 83.31 100 THR A C 1
ATOM 699 O O . THR A 1 100 ? -17.526 20.348 23.989 1.00 83.31 100 THR A O 1
ATOM 702 N N . TYR A 1 101 ? -16.509 18.383 23.604 1.00 84.88 101 TYR A N 1
ATOM 703 C CA . TYR A 1 101 ? -15.288 18.741 24.319 1.00 84.88 101 TYR A CA 1
ATOM 704 C C . TYR A 1 101 ? -14.581 19.922 23.642 1.00 84.88 101 TYR A C 1
ATOM 706 O O . TYR A 1 101 ? -14.149 19.833 22.495 1.00 84.88 101 TYR A O 1
ATOM 714 N N . TYR A 1 102 ? -14.426 21.018 24.383 1.00 84.81 102 TYR A N 1
ATOM 715 C CA . TYR A 1 102 ? -13.710 22.211 23.949 1.00 84.81 102 TYR A CA 1
ATOM 716 C C . TYR A 1 102 ? -13.003 22.842 25.151 1.00 84.81 102 TYR A C 1
ATOM 718 O O . TYR A 1 102 ? -13.645 23.209 26.135 1.00 84.81 102 TYR A O 1
ATOM 726 N N . ASN A 1 103 ? -11.673 22.945 25.101 1.00 86.25 103 ASN A N 1
ATOM 727 C CA . ASN A 1 103 ? -10.854 23.404 26.225 1.00 86.25 103 ASN A CA 1
ATOM 728 C C . ASN A 1 103 ? -9.962 24.585 25.826 1.00 86.25 103 ASN A C 1
ATOM 730 O O . ASN A 1 103 ? -8.791 24.419 25.493 1.00 86.25 103 ASN A O 1
ATOM 734 N N . THR A 1 104 ? -10.507 25.797 25.900 1.00 88.56 104 THR A N 1
ATOM 735 C CA . THR A 1 104 ? -9.771 27.038 25.591 1.00 88.56 104 THR A CA 1
ATOM 736 C C . THR A 1 104 ? -8.706 27.393 26.621 1.00 88.56 104 THR A C 1
ATOM 738 O O . THR A 1 104 ? -7.796 28.161 26.324 1.00 88.56 104 THR A O 1
ATOM 741 N N . GLY A 1 105 ? -8.810 26.853 27.838 1.00 89.56 105 GLY A N 1
ATOM 742 C CA . GLY A 1 105 ? -7.873 27.125 28.923 1.00 89.56 105 GLY A CA 1
ATOM 743 C C . GLY A 1 105 ? -6.575 26.323 28.842 1.00 89.56 105 GLY A C 1
ATOM 744 O O . GLY A 1 105 ? -5.654 26.616 29.602 1.00 89.56 105 GLY A O 1
ATOM 745 N N . GLY A 1 106 ? -6.504 25.299 27.977 1.00 87.75 106 GLY A N 1
ATOM 746 C CA . GLY A 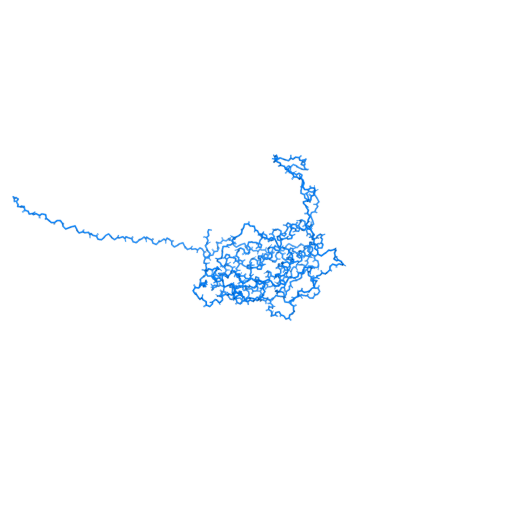1 106 ? -5.319 24.451 27.795 1.00 87.75 106 GLY A CA 1
ATOM 747 C C . GLY A 1 106 ? -4.886 23.680 29.051 1.00 87.75 106 GLY A C 1
ATOM 748 O O . GLY A 1 106 ? -3.749 23.224 29.131 1.00 87.75 106 GLY A O 1
ATOM 749 N N . LYS A 1 107 ? -5.761 23.557 30.058 1.00 89.62 107 LYS A N 1
ATOM 750 C CA . LYS A 1 107 ? -5.493 22.874 31.336 1.00 89.62 107 LYS A CA 1
ATOM 751 C C . LYS A 1 107 ? -6.485 21.732 31.551 1.00 89.62 107 LYS A C 1
ATOM 753 O O . LYS A 1 107 ? -7.627 21.871 31.115 1.00 89.62 107 LYS A O 1
ATOM 758 N N . PRO A 1 108 ? -6.113 20.623 32.219 1.00 87.12 108 PRO A N 1
ATOM 759 C CA . PRO A 1 108 ? -7.064 19.561 32.539 1.00 87.12 108 PRO A CA 1
ATOM 760 C C . PRO A 1 108 ? -8.258 20.105 33.336 1.00 87.12 108 PRO A C 1
ATOM 762 O O . PRO A 1 108 ? -8.074 20.709 34.391 1.00 87.12 108 PRO A O 1
ATOM 765 N N . ILE A 1 109 ? -9.473 19.906 32.815 1.00 87.88 109 ILE A N 1
ATOM 766 C CA . ILE A 1 109 ? -10.734 20.335 33.452 1.00 87.88 109 ILE A CA 1
ATOM 767 C C . ILE A 1 109 ? -11.472 19.187 34.158 1.00 87.88 109 ILE A C 1
ATOM 769 O O . ILE A 1 109 ? -12.407 19.434 34.911 1.00 87.88 109 ILE A O 1
ATOM 773 N N . ASN A 1 110 ? -11.033 17.944 33.937 1.00 86.81 110 ASN A N 1
ATOM 774 C CA . ASN A 1 110 ? -11.604 16.730 34.523 1.00 86.81 110 ASN A CA 1
ATOM 775 C C . ASN A 1 110 ? -10.606 16.079 35.498 1.00 86.81 110 ASN A C 1
ATOM 777 O O . ASN A 1 110 ? -9.398 16.264 35.317 1.00 86.81 110 ASN A O 1
ATOM 781 N N . PRO A 1 111 ? -11.075 15.299 36.495 1.00 88.44 111 PRO A N 1
ATOM 782 C CA . PRO A 1 111 ? -10.202 14.524 37.373 1.00 88.44 111 PRO A CA 1
ATOM 783 C C . PRO A 1 111 ? -9.257 13.617 36.585 1.00 88.44 111 PRO A C 1
ATOM 785 O O . PRO A 1 111 ? -9.666 12.989 35.612 1.00 88.44 111 PRO A O 1
ATOM 788 N N . LEU A 1 112 ? -8.001 13.536 37.018 1.00 89.38 112 LEU A N 1
ATOM 789 C CA . LEU A 1 112 ? -7.011 12.647 36.422 1.00 89.38 112 LEU A CA 1
ATOM 790 C C . LEU A 1 112 ? -7.168 11.250 37.049 1.00 89.38 112 LEU A C 1
ATOM 792 O O . LEU A 1 112 ? -7.051 11.151 38.273 1.00 89.38 112 LEU A O 1
ATOM 796 N N . PRO A 1 113 ? -7.425 10.177 36.275 1.00 86.81 113 PRO A N 1
ATOM 797 C CA . PRO A 1 113 ? -7.539 8.816 36.812 1.00 86.81 113 PRO A CA 1
ATOM 798 C C . PRO A 1 113 ? -6.251 8.307 37.475 1.00 86.81 113 PRO A C 1
ATOM 800 O O . PRO A 1 113 ? -6.316 7.448 38.349 1.00 86.81 113 PRO A O 1
ATOM 803 N N . ALA A 1 114 ? -5.091 8.845 37.087 1.00 86.38 114 ALA A N 1
ATOM 804 C CA . ALA A 1 114 ? -3.786 8.542 37.670 1.00 86.38 114 ALA A CA 1
ATOM 805 C C . ALA A 1 114 ? -2.847 9.768 37.580 1.00 86.38 114 ALA A C 1
ATOM 807 O O . ALA A 1 114 ? -3.133 10.708 36.828 1.00 86.38 114 ALA A O 1
ATOM 808 N N . PRO A 1 115 ? -1.730 9.809 38.338 1.00 88.06 115 PRO A N 1
ATOM 809 C CA . PRO A 1 115 ? -0.750 10.888 38.235 1.00 88.06 115 PRO A CA 1
ATOM 810 C C . PRO A 1 115 ? -0.265 11.089 36.796 1.00 88.06 115 PRO A C 1
ATOM 812 O O . PRO A 1 115 ? 0.149 10.141 36.140 1.00 88.06 115 PRO A O 1
ATOM 815 N N . TYR A 1 116 ? -0.297 12.339 36.325 1.00 87.12 116 TYR A N 1
ATOM 816 C CA . TYR A 1 116 ? 0.114 12.720 34.966 1.00 87.12 116 TYR A CA 1
ATOM 817 C C . TYR A 1 116 ? -0.706 12.065 33.836 1.00 87.12 116 TYR A C 1
ATOM 819 O O . TYR A 1 116 ? -0.276 12.072 32.686 1.00 87.12 116 TYR A O 1
ATOM 827 N N . THR A 1 117 ? -1.908 11.556 34.134 1.00 83.38 117 THR A N 1
ATOM 828 C CA . THR A 1 117 ? -2.806 10.919 33.161 1.00 83.38 117 THR A CA 1
ATOM 829 C C . THR A 1 117 ? -4.111 11.710 33.052 1.00 83.38 117 THR A C 1
ATOM 831 O O . THR A 1 117 ? -4.975 11.576 33.917 1.00 83.38 117 THR A O 1
ATOM 834 N N . PRO A 1 118 ? -4.286 12.566 32.030 1.00 85.44 118 PRO A N 1
ATOM 835 C CA . PRO A 1 118 ? -5.575 13.194 31.751 1.00 85.44 118 PRO A CA 1
ATOM 836 C C . PRO A 1 118 ? -6.674 12.148 31.513 1.00 85.44 118 PRO A C 1
ATOM 838 O O . PRO A 1 118 ? -6.435 11.140 30.853 1.00 85.44 118 PRO A O 1
ATOM 841 N N . ALA A 1 119 ? -7.882 12.389 32.032 1.00 81.50 119 ALA A N 1
ATOM 842 C CA . ALA A 1 119 ? -9.030 11.533 31.734 1.00 81.50 119 ALA A CA 1
ATOM 843 C C . ALA A 1 119 ? -9.402 11.602 30.247 1.00 81.50 119 ALA A C 1
ATOM 845 O O . ALA A 1 119 ? -9.490 12.691 29.675 1.00 81.50 119 ALA A O 1
ATOM 846 N N . GLY A 1 120 ? -9.685 10.441 29.660 1.00 82.88 120 GLY A N 1
ATOM 847 C CA . GLY A 1 120 ? -10.078 10.295 28.263 1.00 82.88 120 GLY A CA 1
ATOM 848 C C . GLY A 1 120 ? -9.388 9.108 27.597 1.00 82.88 120 GLY A C 1
ATOM 849 O O . GLY A 1 120 ? -8.668 8.344 28.241 1.00 82.88 120 GLY A O 1
ATOM 850 N N . GLY A 1 121 ? -9.621 8.975 26.291 1.00 80.12 121 GLY A N 1
ATOM 851 C CA . GLY A 1 121 ? -9.152 7.838 25.501 1.00 80.12 121 GLY A CA 1
ATOM 852 C C . GLY A 1 121 ? -10.020 6.594 25.702 1.00 80.12 121 GLY A C 1
ATOM 853 O O . GLY A 1 121 ? -10.470 6.295 26.805 1.00 80.12 121 GLY A O 1
ATOM 854 N N . LEU A 1 122 ? -10.281 5.877 24.613 1.00 82.38 122 LEU A N 1
ATOM 855 C CA . LEU A 1 122 ? -10.897 4.551 24.664 1.00 82.38 122 LEU A CA 1
ATOM 856 C C . LEU A 1 122 ? -9.810 3.515 24.997 1.00 82.38 122 LEU A C 1
ATOM 858 O O . LEU A 1 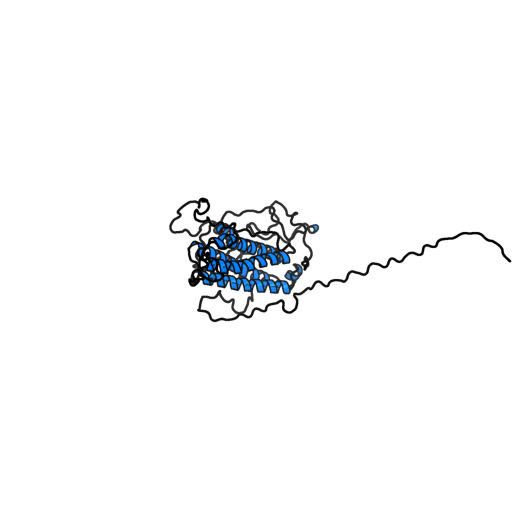122 ? -8.667 3.689 24.578 1.00 82.38 122 LEU A O 1
ATOM 862 N N . GLY A 1 123 ? -10.149 2.475 25.764 1.00 78.25 123 GLY A N 1
ATOM 863 C CA . GLY A 1 123 ? -9.205 1.412 26.155 1.00 78.25 123 GLY A CA 1
ATOM 864 C C . GLY A 1 123 ? -8.210 1.778 27.271 1.00 78.25 123 GLY A C 1
ATOM 865 O O . GLY A 1 123 ? -7.366 0.971 27.635 1.00 78.25 123 GLY A O 1
ATOM 866 N N . THR A 1 124 ? -8.304 2.968 27.876 1.00 83.44 124 THR A N 1
ATOM 867 C CA . THR A 1 124 ? -7.338 3.455 28.889 1.00 83.44 124 THR A CA 1
ATOM 868 C C . THR A 1 124 ? -7.684 3.078 30.335 1.00 83.44 124 THR A C 1
ATOM 870 O O . THR A 1 124 ? -7.010 3.497 31.274 1.00 83.44 124 THR A O 1
ATOM 873 N N . ASN A 1 125 ? -8.732 2.280 30.552 1.00 83.12 125 ASN A N 1
ATOM 874 C CA . ASN A 1 125 ? -9.231 1.908 31.883 1.00 83.12 125 ASN A CA 1
ATOM 875 C C . ASN A 1 125 ? -8.488 0.715 32.526 1.00 83.12 125 ASN A C 1
ATOM 877 O O . ASN A 1 125 ? -8.931 0.212 33.557 1.00 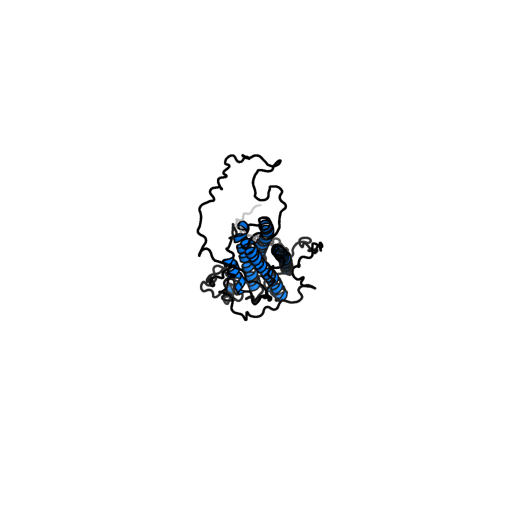83.12 125 ASN A O 1
ATOM 881 N N . GLY A 1 126 ? -7.391 0.251 31.917 1.00 83.38 126 GLY A N 1
ATOM 882 C CA . GLY A 1 126 ? -6.621 -0.911 32.372 1.00 83.38 126 GLY A CA 1
ATOM 883 C C . GLY A 1 126 ? -7.146 -2.263 31.879 1.00 83.38 126 GLY A C 1
ATOM 884 O O . GLY A 1 126 ? -6.653 -3.295 32.331 1.00 83.38 126 GLY A O 1
ATOM 885 N N . THR A 1 127 ? -8.127 -2.279 30.970 1.00 87.06 127 THR A N 1
ATOM 886 C CA . THR A 1 127 ? -8.537 -3.507 30.271 1.00 87.06 127 THR A CA 1
ATOM 887 C C . THR A 1 127 ? -7.374 -4.036 29.432 1.00 87.06 127 THR A C 1
ATOM 889 O O . THR A 1 127 ? -6.625 -3.259 28.841 1.00 87.06 127 THR A O 1
ATOM 892 N N . LEU A 1 128 ? -7.203 -5.358 29.402 1.00 89.19 128 LEU A N 1
ATOM 893 C CA . LEU A 1 128 ? -6.171 -5.999 28.592 1.00 89.19 128 LEU A CA 1
ATOM 894 C C . LEU A 1 128 ? -6.488 -5.806 27.092 1.00 89.19 128 LEU A C 1
ATOM 896 O O . LEU A 1 128 ? -7.605 -6.141 26.694 1.00 89.19 128 LEU A O 1
ATOM 900 N N . PRO A 1 129 ? -5.543 -5.313 26.267 1.00 90.31 129 PRO A N 1
ATOM 901 C CA . PRO A 1 129 ? -5.762 -5.147 24.832 1.00 90.31 129 PRO A CA 1
ATOM 902 C C . PRO A 1 129 ? -5.902 -6.498 24.118 1.00 90.31 129 PRO A C 1
ATOM 904 O O . PRO A 1 129 ? -5.189 -7.456 24.436 1.00 90.31 129 PRO A O 1
ATOM 907 N N . ARG A 1 130 ? -6.793 -6.560 23.122 1.00 91.69 130 ARG A N 1
ATOM 908 C CA . ARG A 1 130 ? -6.976 -7.709 22.224 1.00 91.69 130 ARG A CA 1
ATOM 909 C C . ARG A 1 130 ? -6.568 -7.319 20.802 1.00 91.69 130 ARG A C 1
ATOM 911 O O . ARG A 1 130 ? -7.262 -6.565 20.137 1.00 91.69 130 ARG A O 1
ATOM 918 N N . TYR A 1 131 ? -5.461 -7.877 20.320 1.00 92.75 131 TYR A N 1
ATOM 919 C CA . TYR A 1 131 ? -4.906 -7.591 18.989 1.00 92.75 131 TYR A CA 1
ATOM 920 C C . TYR A 1 131 ? -5.521 -8.481 17.898 1.00 92.75 131 TYR A C 1
ATOM 922 O O . TYR A 1 131 ? -4.831 -9.259 17.250 1.00 92.75 131 TYR A O 1
ATOM 930 N N . MET A 1 132 ? -6.840 -8.418 17.746 1.00 95.62 132 MET A N 1
ATOM 931 C CA . MET A 1 132 ? -7.598 -9.154 16.732 1.00 95.62 132 MET A CA 1
ATOM 932 C C . MET A 1 132 ? -8.774 -8.302 16.268 1.00 95.62 132 MET A C 1
ATOM 934 O O . MET A 1 132 ? -9.243 -7.446 17.016 1.00 95.62 132 MET A O 1
ATOM 938 N N . VAL A 1 133 ? -9.280 -8.583 15.069 1.00 97.00 133 VAL A N 1
ATOM 939 C CA . VAL A 1 133 ? -10.473 -7.921 14.522 1.00 97.00 133 VAL A CA 1
ATOM 940 C C . VAL A 1 133 ? -11.693 -8.101 15.438 1.00 97.00 133 VAL A C 1
ATOM 942 O O . VAL A 1 133 ? -11.843 -9.142 16.100 1.00 97.00 133 VAL A O 1
ATOM 945 N N . GLU A 1 134 ? -12.550 -7.078 15.511 1.00 96.12 134 GLU A N 1
ATOM 946 C CA . GLU A 1 134 ? -13.700 -7.040 16.433 1.00 96.12 134 GLU A CA 1
ATOM 947 C C . GLU A 1 134 ? -15.069 -6.929 15.746 1.00 96.12 134 GLU A C 1
ATOM 949 O O . GLU A 1 134 ? -16.097 -7.082 16.408 1.00 96.12 134 GLU A O 1
ATOM 954 N N . SER A 1 135 ? -15.105 -6.752 14.425 1.00 96.88 135 SER A N 1
ATOM 955 C CA . SER A 1 135 ? -16.341 -6.713 13.639 1.00 96.88 135 SER A CA 1
ATOM 956 C C . SER A 1 135 ? -16.148 -7.219 12.210 1.00 96.88 135 SER A C 1
ATOM 958 O O . SER A 1 135 ? -15.022 -7.425 11.760 1.00 96.88 135 SER A O 1
ATOM 960 N N . ASP A 1 136 ? -17.251 -7.396 11.475 1.00 95.88 136 ASP A N 1
ATOM 961 C CA . ASP A 1 136 ? -17.209 -7.735 10.045 1.00 95.88 136 ASP A CA 1
ATOM 962 C C . ASP A 1 136 ? -16.500 -6.640 9.229 1.00 95.88 136 ASP A C 1
ATOM 964 O O . ASP A 1 136 ? -15.807 -6.937 8.258 1.00 95.88 136 ASP A O 1
ATOM 968 N N . PHE A 1 137 ? -16.638 -5.370 9.634 1.00 96.50 137 PHE A N 1
ATOM 969 C CA . PHE A 1 137 ? -15.928 -4.263 8.996 1.00 96.50 137 PHE A CA 1
ATOM 970 C C . PHE A 1 137 ? -14.420 -4.376 9.223 1.00 96.50 137 PHE A C 1
ATOM 972 O O . PHE A 1 137 ? -13.656 -4.237 8.264 1.00 96.50 137 PHE A O 1
ATOM 979 N N . ASP A 1 138 ? -13.993 -4.667 10.456 1.00 98.00 138 ASP A N 1
ATOM 980 C CA . ASP A 1 138 ? -12.583 -4.907 10.768 1.00 98.00 138 ASP A CA 1
ATOM 981 C C . ASP A 1 138 ? -12.047 -6.088 9.965 1.00 98.00 138 ASP A C 1
ATOM 983 O O . ASP A 1 138 ? -11.023 -5.967 9.299 1.00 98.00 138 ASP A O 1
ATOM 987 N N . TYR A 1 139 ? -12.760 -7.215 9.989 1.00 97.50 139 TYR A N 1
ATOM 988 C CA . TYR A 1 139 ? -12.355 -8.434 9.301 1.00 97.50 139 TYR A CA 1
ATOM 989 C C . TYR A 1 139 ? -12.166 -8.194 7.801 1.00 97.50 139 TYR A C 1
ATOM 991 O O . TYR A 1 139 ? -11.091 -8.459 7.274 1.00 97.50 139 TYR A O 1
ATOM 999 N N . GLU A 1 140 ? -13.162 -7.634 7.113 1.00 97.50 140 GLU A N 1
ATOM 1000 C CA . GLU A 1 140 ? -13.091 -7.389 5.666 1.00 97.50 140 GLU A CA 1
ATOM 1001 C C . GLU A 1 140 ? -12.045 -6.329 5.292 1.00 97.50 140 GLU A C 1
ATOM 1003 O O . GLU A 1 140 ? -11.470 -6.377 4.201 1.00 97.50 140 GLU A O 1
ATOM 1008 N N . SER A 1 141 ? -11.774 -5.370 6.182 1.00 98.00 141 SER A N 1
ATOM 1009 C CA . SER A 1 141 ? -10.746 -4.346 5.958 1.00 98.00 141 SER A CA 1
ATOM 1010 C C . SER A 1 141 ? -9.339 -4.910 6.141 1.00 98.00 141 SER A C 1
ATOM 1012 O O . SER A 1 141 ? -8.477 -4.676 5.301 1.00 98.00 141 SER A O 1
ATOM 1014 N N . ILE A 1 142 ? -9.103 -5.699 7.192 1.00 98.12 142 ILE A N 1
ATOM 1015 C CA . ILE A 1 142 ? -7.803 -6.339 7.432 1.00 98.12 142 ILE A CA 1
ATOM 1016 C C . ILE A 1 142 ? -7.551 -7.476 6.442 1.00 98.12 142 ILE A C 1
ATOM 1018 O O . ILE A 1 142 ? -6.420 -7.654 6.007 1.00 98.12 142 ILE A O 1
ATOM 1022 N N . ALA A 1 143 ? -8.589 -8.194 6.011 1.00 97.62 143 ALA A N 1
ATOM 1023 C CA . ALA A 1 143 ? -8.478 -9.157 4.922 1.00 97.62 143 ALA A CA 1
ATOM 1024 C C . ALA A 1 143 ? -8.039 -8.468 3.624 1.00 97.62 143 ALA A C 1
ATOM 1026 O O . ALA A 1 143 ? -7.141 -8.972 2.959 1.00 97.62 143 ALA A O 1
ATOM 1027 N N . LEU A 1 144 ? -8.608 -7.301 3.285 1.00 97.69 144 LEU A N 1
ATOM 1028 C CA . LEU A 1 144 ? -8.139 -6.492 2.155 1.00 97.69 144 LEU A CA 1
ATOM 1029 C C . LEU A 1 144 ? -6.683 -6.041 2.330 1.00 97.69 144 LEU A C 1
ATOM 1031 O O . LEU A 1 144 ? -5.918 -6.149 1.377 1.00 97.69 144 LEU A O 1
ATOM 1035 N N . GLY A 1 145 ? -6.307 -5.587 3.530 1.00 97.50 145 GLY A N 1
ATOM 1036 C CA . GLY A 1 145 ? -4.914 -5.296 3.871 1.00 97.50 145 GLY A CA 1
ATOM 1037 C C . GLY A 1 145 ? -4.011 -6.498 3.602 1.00 97.50 145 GLY A C 1
ATOM 1038 O O . GLY A 1 145 ? -3.036 -6.373 2.887 1.00 97.50 145 GLY A O 1
ATOM 1039 N N . LEU A 1 146 ? -4.391 -7.705 4.026 1.00 97.88 146 LEU A N 1
ATOM 1040 C CA . LEU A 1 146 ? -3.583 -8.904 3.784 1.00 97.88 146 LEU A CA 1
ATOM 1041 C C . LEU A 1 146 ? -3.438 -9.245 2.290 1.00 97.88 146 LEU A C 1
ATOM 1043 O O . LEU A 1 146 ? -2.384 -9.716 1.873 1.00 97.88 146 LEU A O 1
ATOM 1047 N N . TYR A 1 147 ? -4.453 -8.986 1.457 1.00 97.00 147 TYR A N 1
ATOM 1048 C CA . TYR A 1 147 ? -4.279 -9.087 0.000 1.00 97.00 147 TYR A CA 1
ATOM 1049 C C . TYR A 1 147 ? -3.239 -8.094 -0.532 1.00 97.00 147 TYR A C 1
ATOM 1051 O O . TYR A 1 147 ? -2.545 -8.447 -1.485 1.00 97.00 147 TYR A O 1
ATOM 1059 N N . GLN A 1 148 ? -3.165 -6.889 0.050 1.00 97.69 148 GLN A N 1
ATOM 1060 C CA . GLN A 1 148 ? -2.174 -5.860 -0.276 1.00 97.69 148 GLN A CA 1
ATOM 1061 C C . GLN A 1 148 ? -0.761 -6.324 0.114 1.00 97.69 148 GLN A C 1
ATOM 1063 O O . GLN A 1 148 ? 0.092 -6.411 -0.765 1.00 97.69 148 GLN A O 1
ATOM 1068 N N . GLU A 1 149 ? -0.560 -6.777 1.356 1.00 97.94 149 GLU A N 1
ATOM 1069 C CA . GLU A 1 149 ? 0.751 -7.278 1.809 1.00 97.94 149 GLU A CA 1
ATOM 1070 C C . GLU A 1 149 ? 1.252 -8.430 0.923 1.00 97.94 149 GLU A C 1
ATOM 1072 O O . GLU A 1 149 ? 2.426 -8.519 0.567 1.00 97.94 149 GLU A O 1
ATOM 1077 N N . TRP A 1 150 ? 0.346 -9.332 0.521 1.00 97.06 150 TRP A N 1
ATOM 1078 C CA . TRP A 1 150 ? 0.709 -10.474 -0.315 1.00 97.06 150 TRP A CA 1
ATOM 1079 C C . TRP A 1 150 ? 1.152 -10.096 -1.724 1.00 97.06 150 TRP A C 1
ATOM 1081 O O . TRP A 1 150 ? 2.041 -10.759 -2.266 1.00 97.06 150 TRP A O 1
ATOM 1091 N N . ILE A 1 151 ? 0.512 -9.092 -2.331 1.00 97.19 151 ILE A N 1
ATOM 1092 C CA . ILE A 1 151 ? 0.877 -8.638 -3.675 1.00 97.19 151 ILE A CA 1
ATOM 1093 C C . ILE A 1 151 ? 2.154 -7.792 -3.638 1.00 97.19 151 ILE A C 1
ATOM 1095 O O . ILE A 1 151 ? 2.938 -7.868 -4.574 1.00 97.19 151 ILE A O 1
ATOM 1099 N N . GLU A 1 152 ? 2.409 -7.042 -2.563 1.00 98.00 152 GLU A N 1
ATOM 1100 C CA . GLU A 1 152 ? 3.661 -6.294 -2.372 1.00 98.00 152 GLU A CA 1
ATOM 1101 C C . GLU A 1 152 ? 4.848 -7.224 -2.192 1.00 98.00 152 GLU A C 1
ATOM 1103 O O . GLU A 1 152 ? 5.818 -7.134 -2.947 1.00 98.00 152 GLU A O 1
ATOM 1108 N N . LEU A 1 153 ? 4.728 -8.175 -1.264 1.00 96.88 153 LEU A N 1
ATOM 1109 C CA . LEU A 1 153 ? 5.750 -9.185 -1.020 1.00 96.88 153 LEU A CA 1
ATOM 1110 C C . LEU A 1 153 ? 6.116 -9.940 -2.305 1.00 96.88 153 LEU A C 1
ATOM 1112 O O . LEU A 1 153 ? 7.293 -10.117 -2.619 1.00 96.88 153 LEU A O 1
ATOM 1116 N N . ASP A 1 154 ? 5.109 -10.386 -3.057 1.00 97.56 154 ASP A N 1
ATOM 1117 C CA . ASP A 1 154 ? 5.320 -11.101 -4.316 1.00 97.56 154 ASP A CA 1
ATOM 1118 C C . ASP A 1 154 ? 5.921 -10.196 -5.402 1.00 97.56 154 ASP A C 1
ATOM 1120 O O . ASP A 1 154 ? 6.869 -10.600 -6.071 1.00 97.56 154 ASP A O 1
ATOM 1124 N N . LEU A 1 155 ? 5.440 -8.957 -5.545 1.00 97.75 155 LEU A N 1
ATOM 1125 C CA . LEU A 1 155 ? 5.954 -7.999 -6.523 1.00 97.75 155 LEU A CA 1
ATOM 1126 C C . LEU A 1 155 ? 7.432 -7.652 -6.291 1.00 97.75 155 LEU A C 1
ATOM 1128 O O . LEU A 1 155 ? 8.194 -7.511 -7.257 1.00 97.75 155 LEU A O 1
ATOM 1132 N N . PHE A 1 156 ? 7.840 -7.477 -5.032 1.00 97.31 156 PHE A N 1
ATOM 1133 C CA . PHE A 1 156 ? 9.220 -7.130 -4.690 1.00 97.31 156 PHE A CA 1
ATOM 1134 C C . PHE A 1 156 ? 10.157 -8.291 -5.037 1.00 97.31 156 PHE A C 1
ATOM 1136 O O . PHE A 1 156 ? 11.191 -8.084 -5.676 1.00 97.31 156 PHE A O 1
ATOM 1143 N N . HIS A 1 157 ? 9.760 -9.522 -4.708 1.00 95.94 157 HIS A N 1
ATOM 1144 C CA . HIS A 1 157 ? 10.519 -10.716 -5.068 1.00 95.94 157 HIS A CA 1
ATOM 1145 C C . HIS A 1 157 ? 10.521 -11.009 -6.575 1.00 95.94 157 HIS A C 1
ATOM 1147 O O . HIS A 1 157 ? 11.568 -11.379 -7.114 1.00 95.94 157 HIS A O 1
ATOM 1153 N N . ASP A 1 158 ? 9.400 -10.822 -7.280 1.00 96.62 158 ASP A N 1
ATOM 1154 C CA . ASP A 1 158 ? 9.323 -11.106 -8.715 1.00 96.62 158 ASP A CA 1
ATOM 1155 C C . ASP A 1 158 ? 10.328 -10.262 -9.502 1.00 96.62 158 ASP A C 1
ATOM 1157 O O . ASP A 1 158 ? 11.085 -10.811 -10.300 1.00 96.62 158 ASP A O 1
ATOM 1161 N N . GLY A 1 159 ? 10.386 -8.947 -9.274 1.00 95.75 159 GLY A N 1
ATOM 1162 C CA . GLY A 1 159 ? 11.303 -8.101 -10.036 1.00 95.75 159 GLY A CA 1
ATOM 1163 C C . GLY A 1 159 ? 12.772 -8.406 -9.750 1.00 95.75 159 GLY A C 1
ATOM 1164 O O . GLY A 1 159 ? 13.567 -8.465 -10.691 1.00 95.75 159 GLY A O 1
ATOM 1165 N N . LEU A 1 160 ? 13.122 -8.675 -8.485 1.00 95.62 160 LEU A N 1
ATOM 1166 C CA . LEU A 1 160 ? 14.470 -9.108 -8.090 1.00 95.62 160 LEU A CA 1
ATOM 1167 C C . LEU A 1 160 ? 14.879 -10.422 -8.773 1.00 95.62 160 LEU A C 1
ATOM 1169 O O . LEU A 1 160 ? 16.037 -10.577 -9.154 1.00 95.62 160 LEU A O 1
ATOM 1173 N N . ALA A 1 161 ? 13.940 -11.351 -8.966 1.00 95.44 161 ALA A N 1
ATOM 1174 C CA . ALA A 1 161 ? 14.196 -12.631 -9.623 1.00 95.44 161 ALA A CA 1
ATOM 1175 C C . ALA A 1 161 ? 14.135 -12.567 -11.162 1.00 95.44 161 ALA A C 1
ATOM 1177 O O . ALA A 1 161 ? 14.756 -13.390 -11.840 1.00 95.44 161 ALA A O 1
ATOM 1178 N N . ARG A 1 162 ? 13.365 -11.630 -11.727 1.00 94.38 162 ARG A N 1
ATOM 1179 C CA . ARG A 1 162 ? 13.099 -11.523 -13.170 1.00 94.38 162 ARG A CA 1
ATOM 1180 C C . ARG A 1 162 ? 14.239 -10.862 -13.938 1.00 94.38 162 ARG A C 1
ATOM 1182 O O . ARG A 1 162 ? 14.506 -11.267 -15.069 1.00 94.38 162 ARG A O 1
ATOM 1189 N N . PHE A 1 163 ? 14.875 -9.847 -13.358 1.00 96.12 163 PHE A N 1
ATOM 1190 C CA . PHE A 1 163 ? 15.884 -9.033 -14.038 1.00 96.12 163 PHE A CA 1
ATOM 1191 C C . PHE A 1 163 ? 17.305 -9.383 -13.601 1.00 96.12 163 PHE A C 1
ATOM 1193 O O . PHE A 1 163 ? 17.569 -9.746 -12.458 1.00 96.12 163 PHE A O 1
ATOM 1200 N N . SER A 1 164 ? 18.252 -9.252 -14.526 1.00 95.81 164 SER A N 1
ATOM 1201 C CA . SER A 1 164 ? 19.674 -9.415 -14.236 1.00 95.81 164 SER A CA 1
ATOM 1202 C C . SER A 1 164 ? 20.264 -8.183 -13.545 1.00 95.81 164 SER A C 1
ATOM 1204 O O . SER A 1 164 ? 19.811 -7.057 -13.740 1.00 95.81 164 SER A O 1
ATOM 1206 N N . GLU A 1 165 ? 21.361 -8.370 -12.806 1.00 91.94 165 GLU A N 1
ATOM 1207 C CA . GLU A 1 165 ? 22.128 -7.266 -12.201 1.00 91.94 165 GLU A CA 1
ATOM 1208 C C . GLU A 1 165 ? 22.554 -6.208 -13.239 1.00 91.94 165 GLU A C 1
ATOM 1210 O O . GLU A 1 165 ? 22.588 -5.016 -12.946 1.00 91.94 165 GLU A O 1
ATOM 1215 N N . ALA A 1 166 ? 22.825 -6.622 -14.483 1.00 94.50 166 ALA A N 1
ATOM 1216 C CA . ALA A 1 166 ? 23.155 -5.703 -15.569 1.00 94.50 166 ALA A CA 1
ATOM 1217 C C . ALA A 1 166 ? 21.968 -4.808 -15.969 1.00 94.50 166 ALA A C 1
ATOM 1219 O O . ALA A 1 166 ? 22.172 -3.624 -16.232 1.00 94.50 166 ALA A O 1
ATOM 1220 N N . GLU A 1 167 ? 20.744 -5.344 -15.987 1.00 94.62 167 GLU A N 1
ATOM 1221 C CA . GLU A 1 167 ? 19.523 -4.571 -16.260 1.00 94.62 167 GLU A CA 1
ATOM 1222 C C . GLU A 1 167 ? 19.198 -3.615 -15.107 1.00 94.62 167 GLU A C 1
ATOM 1224 O O . GLU A 1 167 ? 18.799 -2.473 -15.345 1.00 94.62 167 GLU A O 1
ATOM 1229 N N . PHE A 1 168 ? 19.429 -4.037 -13.858 1.00 93.00 168 PHE A N 1
ATOM 1230 C CA . PHE A 1 168 ? 19.347 -3.150 -12.695 1.00 93.00 168 PHE A CA 1
ATOM 1231 C C . PHE A 1 168 ? 20.345 -1.998 -12.797 1.00 93.00 168 PHE A C 1
ATOM 1233 O O . PHE A 1 168 ? 19.959 -0.833 -12.674 1.00 93.00 168 PHE A O 1
ATOM 1240 N N . LEU A 1 169 ? 21.605 -2.302 -13.113 1.00 90.69 169 LEU A N 1
ATOM 1241 C CA . LEU A 1 169 ? 22.646 -1.295 -13.274 1.00 90.69 169 LEU A CA 1
ATOM 1242 C C . LEU A 1 169 ? 22.339 -0.334 -14.433 1.00 90.69 169 LEU A C 1
ATOM 1244 O O . LEU A 1 169 ? 22.567 0.869 -14.304 1.00 90.69 169 LEU A O 1
ATOM 1248 N N . GLU A 1 170 ? 21.784 -0.831 -15.543 1.00 88.31 170 GLU A N 1
ATOM 1249 C CA . GLU A 1 170 ? 21.319 -0.004 -16.665 1.00 88.31 170 GLU A CA 1
ATOM 1250 C C . GLU A 1 170 ? 20.188 0.947 -16.246 1.00 88.31 170 GLU A C 1
ATOM 1252 O O . GLU A 1 170 ? 20.175 2.115 -16.643 1.00 88.31 170 GLU A O 1
ATOM 1257 N N . ALA A 1 171 ? 19.277 0.485 -15.388 1.00 88.69 171 ALA A N 1
ATOM 1258 C CA . ALA A 1 171 ? 18.241 1.319 -14.788 1.00 88.69 171 ALA A CA 1
ATOM 1259 C C . ALA A 1 171 ? 18.767 2.271 -13.699 1.00 88.69 171 ALA A C 1
ATOM 1261 O O . ALA A 1 171 ? 18.031 3.159 -13.268 1.00 88.69 171 ALA A O 1
ATOM 1262 N N . GLY A 1 172 ? 20.032 2.135 -13.288 1.00 86.25 172 GLY A N 1
ATOM 1263 C CA . GLY A 1 172 ? 20.657 2.967 -12.263 1.00 86.25 172 GLY A CA 1
ATOM 1264 C C . GLY A 1 172 ? 20.571 2.436 -10.842 1.00 86.25 172 GLY A C 1
ATOM 1265 O O . GLY A 1 172 ? 20.900 3.167 -9.910 1.00 86.25 172 GLY A O 1
ATOM 1266 N N . LEU A 1 173 ? 20.154 1.184 -10.673 1.00 88.69 173 LEU A N 1
ATOM 1267 C CA . LEU A 1 173 ? 20.082 0.507 -9.388 1.00 88.69 173 LEU A CA 1
ATOM 1268 C C . LEU A 1 173 ? 21.306 -0.391 -9.204 1.00 88.69 173 LEU A C 1
ATOM 1270 O O . LEU A 1 173 ? 21.482 -1.388 -9.896 1.00 88.69 173 LEU A O 1
ATOM 1274 N N . THR A 1 174 ? 22.171 -0.014 -8.271 1.00 89.12 174 THR A N 1
ATOM 1275 C CA . THR A 1 174 ? 23.290 -0.838 -7.806 1.00 89.12 174 THR A CA 1
ATOM 1276 C C . THR A 1 174 ? 22.812 -1.944 -6.858 1.00 89.12 174 THR A C 1
ATOM 1278 O O . THR A 1 174 ? 21.664 -1.951 -6.401 1.00 89.12 174 THR A O 1
ATOM 1281 N N . SER A 1 175 ? 23.723 -2.850 -6.497 1.00 88.25 175 SER A N 1
ATOM 1282 C CA . SER A 1 175 ? 23.487 -3.917 -5.517 1.00 88.25 175 SER A CA 1
ATOM 1283 C C . SER A 1 175 ? 22.931 -3.421 -4.176 1.00 88.25 175 SER A C 1
ATOM 1285 O O . SER A 1 175 ? 22.164 -4.123 -3.526 1.00 88.25 175 SER A O 1
ATOM 1287 N N . GLU A 1 176 ? 23.279 -2.206 -3.753 1.00 88.75 176 GLU A N 1
ATOM 1288 C CA . GLU A 1 176 ? 22.785 -1.601 -2.516 1.00 88.75 176 GLU A CA 1
ATOM 1289 C C . GLU A 1 176 ? 21.288 -1.286 -2.578 1.00 88.75 176 GLU A C 1
ATOM 1291 O O . GLU A 1 176 ? 20.588 -1.470 -1.584 1.00 88.75 176 GLU A O 1
ATOM 1296 N N . TYR A 1 177 ? 20.782 -0.842 -3.733 1.00 90.94 177 TYR A N 1
ATOM 1297 C CA . TYR A 1 177 ? 19.345 -0.638 -3.919 1.00 90.94 177 TYR A CA 1
ATOM 1298 C C . TYR A 1 177 ? 18.605 -1.968 -3.973 1.00 90.94 177 TYR A C 1
ATOM 1300 O O . TYR A 1 177 ? 17.530 -2.074 -3.395 1.00 90.94 177 TYR A O 1
ATOM 1308 N N . MET A 1 178 ? 19.191 -2.986 -4.609 1.00 91.62 178 MET A N 1
ATOM 1309 C CA . MET A 1 178 ? 18.620 -4.335 -4.629 1.00 91.62 178 MET A CA 1
ATOM 1310 C C . MET A 1 178 ? 18.515 -4.910 -3.208 1.00 91.62 178 MET A C 1
ATOM 1312 O O . MET A 1 178 ? 17.443 -5.360 -2.824 1.00 91.62 178 MET A O 1
ATOM 1316 N N . SER A 1 179 ? 19.575 -4.787 -2.398 1.00 92.25 179 SER A N 1
ATOM 1317 C CA . SER A 1 179 ? 19.573 -5.173 -0.975 1.00 92.25 179 SER A CA 1
ATOM 1318 C C . SER A 1 179 ? 18.514 -4.414 -0.165 1.00 92.25 179 SER A C 1
ATOM 1320 O O . SER A 1 179 ? 17.827 -4.995 0.671 1.00 92.25 179 SER A O 1
ATOM 1322 N N . LEU A 1 180 ? 18.325 -3.117 -0.432 1.00 94.94 180 LEU A N 1
ATOM 1323 C CA . LEU A 1 180 ? 17.264 -2.348 0.217 1.00 94.94 180 LEU A CA 1
ATOM 1324 C C . LEU A 1 180 ? 15.865 -2.847 -0.178 1.00 94.94 180 LEU A C 1
ATOM 1326 O O . LEU A 1 180 ? 14.992 -2.894 0.680 1.00 94.94 180 LEU A O 1
ATOM 1330 N N . ILE A 1 181 ? 15.643 -3.225 -1.440 1.00 95.19 181 ILE A N 1
ATOM 1331 C CA . ILE A 1 181 ? 14.360 -3.791 -1.891 1.00 95.19 181 ILE A CA 1
ATOM 1332 C C . ILE A 1 181 ? 14.113 -5.161 -1.260 1.00 95.19 181 ILE A C 1
ATOM 1334 O O . ILE A 1 181 ? 13.001 -5.422 -0.813 1.00 95.19 181 ILE A O 1
ATOM 1338 N N . GLU A 1 182 ? 15.143 -5.995 -1.138 1.00 92.94 182 GLU A N 1
ATOM 1339 C CA . GLU A 1 182 ? 15.051 -7.275 -0.430 1.00 92.94 182 GLU A CA 1
ATOM 1340 C C . GLU A 1 182 ? 14.707 -7.073 1.054 1.00 92.94 182 GLU A C 1
ATOM 1342 O O . GLU A 1 182 ? 13.799 -7.713 1.575 1.00 92.94 182 GLU A O 1
ATOM 1347 N N . PHE A 1 183 ? 15.313 -6.083 1.715 1.00 95.12 183 PHE A N 1
ATOM 1348 C CA . PHE A 1 183 ? 14.925 -5.714 3.077 1.00 95.12 183 PHE A CA 1
ATOM 1349 C C . PHE A 1 183 ? 13.482 -5.188 3.170 1.00 95.12 183 PHE A C 1
ATOM 1351 O O . PHE A 1 183 ? 12.803 -5.431 4.164 1.00 95.12 183 PHE A O 1
ATOM 1358 N N . MET A 1 184 ? 12.987 -4.471 2.157 1.00 97.00 184 MET A N 1
ATOM 1359 C CA . MET A 1 184 ? 11.576 -4.070 2.104 1.00 97.00 184 MET A CA 1
ATOM 1360 C C . MET A 1 184 ? 10.657 -5.293 1.939 1.00 97.00 184 MET A C 1
ATOM 1362 O O . MET A 1 184 ? 9.620 -5.349 2.587 1.00 97.00 184 MET A O 1
ATOM 1366 N N . ALA A 1 185 ? 11.061 -6.326 1.194 1.00 93.00 185 ALA A N 1
ATOM 1367 C CA . ALA A 1 185 ? 10.321 -7.592 1.126 1.00 93.00 185 ALA A CA 1
ATOM 1368 C C . ALA A 1 185 ? 10.287 -8.338 2.479 1.00 93.00 185 ALA A C 1
ATOM 1370 O O . ALA A 1 185 ? 9.252 -8.889 2.864 1.00 93.00 185 ALA A O 1
ATOM 1371 N N . ASP A 1 186 ? 11.366 -8.288 3.267 1.00 93.19 186 ASP A N 1
ATOM 1372 C CA . ASP A 1 186 ? 11.355 -8.798 4.648 1.00 93.19 186 ASP A CA 1
ATOM 1373 C C . ASP A 1 186 ? 10.333 -8.051 5.527 1.00 93.19 186 ASP A C 1
ATOM 1375 O O . ASP A 1 186 ? 9.683 -8.650 6.392 1.00 93.19 186 ASP A O 1
ATOM 1379 N N . GLN A 1 187 ? 10.155 -6.743 5.306 1.00 96.69 187 GLN A N 1
ATOM 1380 C CA . GLN A 1 187 ? 9.133 -5.958 6.003 1.00 96.69 187 GLN A CA 1
ATOM 1381 C C . GLN A 1 187 ? 7.722 -6.433 5.636 1.00 96.69 187 GLN A C 1
ATOM 1383 O O . GLN A 1 187 ? 6.928 -6.667 6.551 1.00 96.69 187 GLN A O 1
ATOM 1388 N N . GLU A 1 188 ? 7.450 -6.706 4.356 1.00 97.31 188 GLU A N 1
ATOM 1389 C CA . GLU A 1 188 ? 6.152 -7.244 3.911 1.00 97.31 188 GLU A CA 1
ATOM 1390 C C . GLU A 1 188 ? 5.868 -8.651 4.443 1.00 97.31 188 GLU A C 1
ATOM 1392 O O . GLU A 1 188 ? 4.723 -9.012 4.729 1.00 97.31 188 GLU A O 1
ATOM 1397 N N . THR A 1 189 ? 6.905 -9.454 4.687 1.00 94.81 189 THR A N 1
ATOM 1398 C CA . THR A 1 189 ? 6.754 -10.725 5.418 1.00 94.81 189 THR A CA 1
ATOM 1399 C C . THR A 1 189 ? 6.276 -10.479 6.855 1.00 94.81 189 THR A C 1
ATOM 1401 O O . THR A 1 189 ? 5.401 -11.182 7.374 1.00 94.81 189 THR A O 1
ATOM 1404 N N . GLY A 1 190 ? 6.812 -9.449 7.512 1.00 94.19 190 GLY A N 1
ATOM 1405 C CA . GLY A 1 190 ? 6.365 -9.015 8.834 1.00 94.19 190 GLY A CA 1
ATOM 1406 C C . GLY A 1 190 ? 4.920 -8.510 8.835 1.00 94.19 190 GLY A C 1
ATOM 1407 O O . GLY A 1 190 ? 4.140 -8.893 9.713 1.00 94.19 190 GLY A O 1
ATOM 1408 N N . HIS A 1 191 ? 4.545 -7.690 7.853 1.00 97.88 191 HIS A N 1
ATOM 1409 C CA . HIS A 1 191 ? 3.195 -7.144 7.724 1.00 97.88 191 HIS A CA 1
ATOM 1410 C C . HIS A 1 191 ? 2.157 -8.231 7.400 1.00 97.88 191 HIS A C 1
ATOM 1412 O O . HIS A 1 191 ? 1.158 -8.371 8.110 1.00 97.88 191 HIS A O 1
ATOM 1418 N N . SER A 1 192 ? 2.421 -9.092 6.415 1.00 96.31 192 SER A N 1
ATOM 1419 C CA . SER A 1 192 ? 1.546 -10.226 6.082 1.00 96.31 192 SER A CA 1
ATOM 1420 C C . SER A 1 192 ? 1.355 -11.177 7.270 1.00 96.31 192 SER A C 1
ATOM 1422 O O . SER A 1 192 ? 0.229 -11.596 7.559 1.00 96.31 192 SER A O 1
ATOM 1424 N N . THR A 1 193 ? 2.412 -11.452 8.041 1.00 95.56 193 THR A N 1
ATOM 1425 C CA . THR A 1 193 ? 2.326 -12.238 9.285 1.00 95.56 193 THR A CA 1
ATOM 1426 C C . THR A 1 193 ? 1.452 -11.548 10.332 1.00 95.56 193 THR A C 1
ATOM 1428 O O . THR A 1 193 ? 0.606 -12.185 10.967 1.00 95.56 193 THR A O 1
ATOM 1431 N N . LEU A 1 194 ? 1.632 -10.239 10.518 1.00 96.69 194 LEU A N 1
ATOM 1432 C CA . LEU A 1 194 ? 0.845 -9.431 11.444 1.00 96.69 194 LEU A CA 1
ATOM 1433 C C . LEU A 1 194 ? -0.654 -9.523 11.127 1.00 96.69 194 LEU A C 1
ATOM 1435 O O . LEU A 1 194 ? -1.444 -9.843 12.020 1.00 96.69 194 LEU A O 1
ATOM 1439 N N . LEU A 1 195 ? -1.044 -9.287 9.872 1.00 97.88 195 LEU A N 1
ATOM 1440 C CA . LEU A 1 195 ? -2.454 -9.289 9.472 1.00 97.88 195 LEU A CA 1
ATOM 1441 C C . LEU A 1 195 ? -3.048 -10.702 9.467 1.00 97.88 195 LEU A C 1
ATOM 1443 O O . LEU A 1 195 ? -4.184 -10.889 9.910 1.00 97.88 195 LEU A O 1
ATOM 1447 N N . THR A 1 196 ? -2.268 -11.713 9.072 1.00 96.94 196 THR A N 1
ATOM 1448 C CA . THR A 1 196 ? -2.662 -13.129 9.178 1.00 96.94 196 THR A CA 1
ATOM 1449 C C . THR A 1 196 ? -3.022 -13.489 10.619 1.00 96.94 196 THR A C 1
ATOM 1451 O O . THR A 1 196 ? -4.089 -14.049 10.877 1.00 96.94 196 THR A O 1
ATOM 1454 N N . ASN A 1 197 ? -2.195 -13.086 11.588 1.00 95.81 197 ASN A N 1
ATOM 1455 C CA . ASN A 1 197 ? -2.443 -13.356 13.005 1.00 95.81 197 ASN A CA 1
ATOM 1456 C C . ASN A 1 197 ? -3.692 -12.638 13.549 1.00 95.81 197 ASN A C 1
ATOM 1458 O O . ASN A 1 197 ? -4.392 -13.190 14.398 1.00 95.81 197 ASN A O 1
ATOM 1462 N N . MET A 1 198 ? -4.003 -11.433 13.063 1.00 96.19 198 MET A N 1
ATOM 1463 C CA . MET A 1 198 ? -5.208 -10.691 13.467 1.00 96.19 198 MET A CA 1
ATOM 1464 C C . MET A 1 198 ? -6.506 -11.328 12.954 1.00 96.19 198 MET A C 1
ATOM 1466 O O . MET A 1 198 ? -7.544 -11.200 13.611 1.00 96.19 198 MET A O 1
ATOM 1470 N N . LEU A 1 199 ? -6.446 -11.980 11.788 1.00 96.31 199 LEU A N 1
ATOM 1471 C CA . LEU A 1 199 ? -7.568 -12.646 11.114 1.00 96.31 199 LEU A CA 1
ATOM 1472 C C . LEU A 1 199 ? -7.749 -14.110 11.550 1.00 96.31 199 LEU A C 1
ATOM 1474 O O . LEU A 1 199 ? -8.859 -14.646 11.491 1.00 96.31 199 LEU A O 1
ATOM 1478 N N . GLY A 1 200 ? -6.676 -14.759 12.006 1.00 92.94 200 GLY A N 1
ATOM 1479 C CA . GLY A 1 200 ? -6.681 -16.144 12.474 1.00 92.94 200 GLY A CA 1
ATOM 1480 C C . GLY A 1 200 ? -6.823 -17.167 11.342 1.00 92.94 200 GLY A C 1
ATOM 1481 O O . GLY A 1 200 ? -6.414 -16.935 10.210 1.00 92.94 200 GLY A O 1
ATOM 1482 N N . GLU A 1 201 ? -7.433 -18.319 11.634 1.00 90.31 201 GLU A N 1
ATOM 1483 C CA . GLU A 1 201 ? -7.492 -19.492 10.732 1.00 90.31 201 GLU A CA 1
ATOM 1484 C C . GLU A 1 201 ? -8.172 -19.242 9.376 1.00 90.31 201 GLU A C 1
ATOM 1486 O O . GLU A 1 201 ? -8.050 -20.047 8.454 1.00 90.31 201 GLU A O 1
ATOM 1491 N N . THR A 1 202 ? -8.915 -18.144 9.259 1.00 91.00 202 THR A N 1
ATOM 1492 C CA . THR A 1 202 ? -9.663 -17.781 8.049 1.00 91.00 202 THR A CA 1
ATOM 1493 C C . THR A 1 202 ? -8.962 -16.711 7.212 1.00 91.00 202 THR A C 1
ATOM 1495 O O . THR A 1 202 ? -9.528 -16.260 6.219 1.00 91.00 202 THR A O 1
ATOM 1498 N N . ALA A 1 203 ? -7.746 -16.306 7.596 1.00 94.88 203 ALA A N 1
ATOM 1499 C CA . ALA A 1 203 ? -6.946 -15.336 6.864 1.00 94.88 203 ALA A CA 1
ATOM 1500 C C . ALA A 1 203 ? -6.780 -15.738 5.381 1.00 94.88 203 ALA A C 1
ATOM 1502 O O . ALA A 1 203 ? -6.447 -16.895 5.093 1.00 94.88 203 ALA A O 1
ATOM 1503 N N . PRO A 1 204 ? -6.993 -14.806 4.431 1.00 93.44 204 PRO A N 1
ATOM 1504 C CA . PRO A 1 204 ? -6.687 -15.041 3.028 1.00 93.44 204 PRO A CA 1
ATOM 1505 C C . PRO A 1 204 ? -5.224 -15.436 2.799 1.00 93.44 204 PRO A C 1
ATOM 1507 O O . PRO A 1 204 ? -4.295 -14.850 3.352 1.00 93.44 204 PRO A O 1
ATOM 1510 N N . LYS A 1 205 ? -5.026 -16.414 1.925 1.00 92.44 205 LYS A N 1
ATOM 1511 C CA . LYS A 1 205 ? -3.729 -16.871 1.439 1.00 92.44 205 LYS A CA 1
ATOM 1512 C C . LYS A 1 205 ? -3.293 -16.059 0.225 1.00 92.44 205 LYS A C 1
ATOM 1514 O O . LYS A 1 205 ? -4.139 -15.539 -0.514 1.00 92.44 205 LYS A O 1
ATOM 1519 N N . GLN A 1 206 ? -1.981 -16.025 0.008 1.00 93.19 206 GLN A N 1
ATOM 1520 C CA . GLN A 1 206 ? -1.363 -15.404 -1.156 1.00 93.19 206 GLN A CA 1
ATOM 1521 C C . GLN A 1 206 ? -1.940 -15.979 -2.455 1.00 93.19 206 GLN A C 1
ATOM 1523 O O . GLN A 1 206 ? -2.166 -17.186 -2.586 1.00 93.19 206 GLN A O 1
ATOM 1528 N N . CYS A 1 207 ? -2.215 -15.092 -3.406 1.00 91.62 207 CYS A N 1
ATOM 1529 C CA . CYS A 1 207 ? -2.710 -15.456 -4.726 1.00 91.62 207 CYS A CA 1
ATOM 1530 C C . CYS A 1 207 ? -1.560 -15.509 -5.734 1.00 91.62 207 CYS A C 1
ATOM 1532 O O . CYS A 1 207 ? -0.417 -15.199 -5.423 1.00 91.62 207 CYS A O 1
ATOM 1534 N N . VAL A 1 208 ? -1.873 -15.898 -6.963 1.00 91.12 208 VAL A N 1
ATOM 1535 C CA . VAL A 1 208 ? -0.969 -15.770 -8.105 1.00 91.12 208 VAL A CA 1
ATOM 1536 C C . VAL A 1 208 ? -1.332 -14.511 -8.874 1.00 91.12 208 VAL A C 1
ATOM 1538 O O . VAL A 1 208 ? -2.518 -14.255 -9.101 1.00 91.12 208 VAL A O 1
ATOM 1541 N N . TYR A 1 209 ? -0.323 -13.755 -9.301 1.00 92.94 209 TYR A N 1
ATOM 1542 C CA . TYR A 1 209 ? -0.486 -12.421 -9.879 1.00 92.94 209 TYR A CA 1
ATOM 1543 C C . TYR A 1 209 ? 0.019 -12.326 -11.327 1.00 92.94 209 TYR A C 1
ATOM 1545 O O . TYR A 1 209 ? 0.864 -13.113 -11.756 1.00 92.94 209 TYR A O 1
ATOM 1553 N N . ASP A 1 210 ? -0.515 -11.361 -12.079 1.00 92.44 210 ASP A N 1
ATOM 1554 C CA . ASP A 1 210 ? -0.143 -11.033 -13.464 1.00 92.44 210 ASP A CA 1
ATOM 1555 C C . ASP A 1 210 ? 0.219 -9.546 -13.581 1.00 92.44 210 ASP A C 1
ATOM 1557 O O . ASP A 1 210 ? -0.664 -8.678 -13.567 1.00 92.44 210 ASP A O 1
ATOM 1561 N N . TYR A 1 211 ? 1.519 -9.260 -13.695 1.00 94.94 211 TYR A N 1
ATOM 1562 C CA . TYR A 1 211 ? 2.055 -7.901 -13.663 1.00 94.94 211 TYR A CA 1
ATOM 1563 C C . TYR A 1 211 ? 2.428 -7.350 -15.053 1.00 94.94 211 TYR A C 1
ATOM 1565 O O . TYR A 1 211 ? 3.139 -8.021 -15.805 1.00 94.94 211 TYR A O 1
ATOM 1573 N N . PRO A 1 212 ? 2.047 -6.102 -15.394 1.00 92.88 212 PRO A N 1
ATOM 1574 C CA . PRO A 1 212 ? 2.239 -5.547 -16.733 1.00 92.88 212 PRO A CA 1
ATOM 1575 C C . PRO A 1 212 ? 3.523 -4.711 -16.866 1.00 92.88 212 PRO A C 1
ATOM 1577 O O . PRO A 1 212 ? 3.471 -3.536 -17.231 1.00 92.88 212 PRO A O 1
ATOM 1580 N N . TYR A 1 213 ? 4.685 -5.312 -16.605 1.00 95.69 213 TYR A N 1
ATOM 1581 C CA . TYR A 1 213 ? 5.994 -4.689 -16.847 1.00 95.69 213 TYR A CA 1
ATOM 1582 C C . TYR A 1 213 ? 6.983 -5.652 -17.500 1.00 95.69 213 TYR A C 1
ATOM 1584 O O . TYR A 1 213 ? 6.968 -6.860 -17.254 1.00 95.69 213 TYR A O 1
ATOM 1592 N N . ASN A 1 214 ? 7.886 -5.091 -18.304 1.00 95.50 214 ASN A N 1
ATOM 1593 C CA . ASN A 1 214 ? 8.941 -5.825 -19.000 1.00 95.50 214 ASN A CA 1
ATOM 1594 C C . ASN A 1 214 ? 10.341 -5.249 -18.753 1.00 95.50 214 ASN A C 1
ATOM 1596 O O . ASN A 1 214 ? 11.315 -5.827 -19.224 1.00 95.50 214 ASN A O 1
ATOM 1600 N N . THR A 1 215 ? 10.460 -4.121 -18.050 1.00 96.25 215 THR A N 1
ATOM 1601 C CA . THR A 1 215 ? 11.750 -3.499 -17.718 1.00 96.25 215 THR A CA 1
ATOM 1602 C C . THR A 1 215 ? 11.823 -3.135 -16.239 1.00 96.25 215 THR A C 1
ATOM 1604 O O . THR A 1 215 ? 10.793 -2.926 -15.598 1.00 96.25 215 THR A O 1
ATOM 1607 N N . VAL A 1 216 ? 13.039 -2.983 -15.706 1.00 96.06 216 VAL A N 1
ATOM 1608 C CA . VAL A 1 216 ? 13.267 -2.546 -14.315 1.00 96.06 216 VAL A CA 1
ATOM 1609 C C . VAL A 1 216 ? 12.587 -1.203 -14.021 1.00 96.06 216 VAL A C 1
ATOM 1611 O O . VAL A 1 216 ? 12.047 -1.011 -12.937 1.00 96.06 216 VAL A O 1
ATOM 1614 N N . ARG A 1 217 ? 12.554 -0.269 -14.983 1.00 94.19 217 ARG A N 1
ATOM 1615 C CA . ARG A 1 217 ? 11.894 1.034 -14.779 1.00 94.19 217 ARG A CA 1
ATOM 1616 C C . ARG A 1 217 ? 10.369 0.941 -14.783 1.00 94.19 217 ARG A C 1
ATOM 1618 O O . ARG A 1 217 ? 9.729 1.652 -14.018 1.00 94.19 217 ARG A O 1
ATOM 1625 N N . GLU A 1 218 ? 9.789 0.074 -15.612 1.00 96.81 218 GLU A N 1
ATOM 1626 C CA . GLU A 1 218 ? 8.349 -0.219 -15.560 1.00 96.81 218 GLU A CA 1
ATOM 1627 C C . GLU A 1 218 ? 7.978 -0.911 -14.239 1.00 96.81 218 GLU A C 1
ATOM 1629 O O . GLU A 1 218 ? 6.960 -0.576 -13.639 1.00 96.81 218 GLU A O 1
ATOM 1634 N N . TRP A 1 219 ? 8.828 -1.819 -13.749 1.00 97.06 219 TRP A N 1
ATOM 1635 C CA . TRP A 1 219 ? 8.661 -2.464 -12.445 1.00 97.06 219 TRP A CA 1
ATOM 1636 C C . TRP A 1 219 ? 8.733 -1.466 -11.281 1.00 97.06 219 TRP A C 1
ATOM 1638 O O . TRP A 1 219 ? 7.845 -1.477 -10.435 1.00 97.06 219 TRP A O 1
ATOM 1648 N N . LEU A 1 220 ? 9.711 -0.551 -11.263 1.00 95.50 220 LEU A N 1
ATOM 1649 C CA . LEU A 1 220 ? 9.804 0.506 -10.242 1.00 95.50 220 LEU A CA 1
ATOM 1650 C C . LEU A 1 220 ? 8.579 1.430 -10.228 1.00 95.50 220 LEU A C 1
ATOM 1652 O O . LEU A 1 220 ? 8.065 1.733 -9.151 1.00 95.50 220 LEU A O 1
ATOM 1656 N N . ASP A 1 221 ? 8.089 1.856 -11.401 1.00 95.12 221 ASP A N 1
ATOM 1657 C CA . ASP A 1 221 ? 6.855 2.655 -11.491 1.00 95.12 221 ASP A CA 1
ATOM 1658 C C . ASP A 1 221 ? 5.660 1.868 -10.938 1.00 95.12 221 ASP A C 1
ATOM 1660 O O . ASP A 1 221 ? 4.807 2.414 -10.237 1.00 95.12 221 ASP A O 1
ATOM 1664 N N . PHE A 1 222 ? 5.600 0.563 -11.217 1.00 97.06 222 PHE A N 1
ATOM 1665 C CA . PHE A 1 222 ? 4.531 -0.284 -10.710 1.00 97.06 222 PHE A CA 1
ATOM 1666 C C . PHE A 1 222 ? 4.611 -0.482 -9.191 1.00 97.06 222 PHE A C 1
ATOM 1668 O O . PHE A 1 222 ? 3.597 -0.281 -8.528 1.00 97.06 222 PHE A O 1
ATOM 1675 N N . MET A 1 223 ? 5.793 -0.768 -8.628 1.00 96.75 223 MET A N 1
ATOM 1676 C CA . MET A 1 223 ? 6.010 -0.845 -7.174 1.00 96.75 223 MET A CA 1
ATOM 1677 C C . MET A 1 223 ? 5.569 0.440 -6.482 1.00 96.75 223 MET A C 1
ATOM 1679 O O . MET A 1 223 ? 4.760 0.406 -5.561 1.00 96.75 223 MET A O 1
ATOM 1683 N N . GLN A 1 224 ? 6.008 1.594 -6.991 1.00 94.31 224 GLN A N 1
ATOM 1684 C CA . GLN A 1 224 ? 5.591 2.889 -6.463 1.00 94.31 224 GLN A CA 1
ATOM 1685 C C . GLN A 1 224 ? 4.061 3.037 -6.440 1.00 94.31 224 GLN A C 1
ATOM 1687 O O . GLN A 1 224 ? 3.483 3.485 -5.447 1.00 94.31 224 GLN A O 1
ATOM 1692 N N . ARG A 1 225 ? 3.391 2.730 -7.555 1.00 94.50 225 ARG A N 1
ATOM 1693 C CA . ARG A 1 225 ? 1.935 2.892 -7.685 1.00 94.50 225 ARG A CA 1
ATOM 1694 C C . ARG A 1 225 ? 1.184 1.945 -6.769 1.00 94.50 225 ARG A C 1
ATOM 1696 O O . ARG A 1 225 ? 0.207 2.381 -6.158 1.00 94.50 225 ARG A O 1
ATOM 1703 N N . LEU A 1 226 ? 1.637 0.697 -6.713 1.00 96.69 226 LEU A N 1
ATOM 1704 C CA . LEU A 1 226 ? 1.026 -0.366 -5.940 1.00 96.69 226 LEU A CA 1
ATOM 1705 C C . LEU A 1 226 ? 1.103 -0.075 -4.447 1.00 96.69 226 LEU A C 1
ATOM 1707 O O . LEU A 1 226 ? 0.059 -0.017 -3.796 1.00 96.69 226 LEU A O 1
ATOM 1711 N N . THR A 1 227 ? 2.291 0.264 -3.953 1.00 96.69 227 THR A N 1
ATOM 1712 C CA . THR A 1 227 ? 2.472 0.634 -2.549 1.00 96.69 227 THR A CA 1
ATOM 1713 C C . THR A 1 227 ? 1.705 1.894 -2.187 1.00 96.69 227 THR A C 1
ATOM 1715 O O . THR A 1 227 ? 1.049 1.955 -1.155 1.00 96.69 227 THR A O 1
ATOM 1718 N N . ARG A 1 228 ? 1.638 2.888 -3.081 1.00 94.19 228 ARG A N 1
ATOM 1719 C CA . ARG A 1 228 ? 0.864 4.110 -2.814 1.00 94.19 228 ARG A CA 1
ATOM 1720 C C . ARG A 1 228 ? -0.646 3.868 -2.686 1.00 94.19 228 ARG A C 1
ATOM 1722 O O . ARG A 1 228 ? -1.305 4.555 -1.900 1.00 94.19 228 ARG A O 1
ATOM 1729 N N . PHE A 1 229 ? -1.243 2.973 -3.481 1.00 94.06 229 PHE A N 1
ATOM 1730 C CA . PHE A 1 229 ? -2.677 2.690 -3.323 1.00 94.06 229 PHE A CA 1
ATOM 1731 C C . PHE A 1 229 ? -2.973 1.762 -2.142 1.00 94.06 229 PHE A C 1
ATOM 1733 O O . PHE A 1 229 ? -4.062 1.882 -1.571 1.00 94.06 229 PHE A O 1
ATOM 1740 N N . GLY A 1 230 ? -2.031 0.885 -1.775 1.00 95.88 230 GLY A N 1
ATOM 1741 C CA . GLY A 1 230 ? -2.070 0.118 -0.528 1.00 95.88 230 GLY A CA 1
ATOM 1742 C C . GLY A 1 230 ? -2.101 1.055 0.668 1.00 95.88 230 GLY A C 1
ATOM 1743 O O . GLY A 1 230 ? -3.081 1.080 1.420 1.00 95.88 230 GLY A O 1
ATOM 1744 N N . GLU A 1 231 ? -1.131 1.971 0.686 1.00 96.56 231 GLU A N 1
ATOM 1745 C CA . GLU A 1 231 ? -1.009 3.062 1.645 1.00 96.56 231 GLU A CA 1
ATOM 1746 C C . GLU A 1 231 ? -2.317 3.849 1.796 1.00 96.56 231 GLU A C 1
ATOM 1748 O O . GLU A 1 231 ? -2.902 3.971 2.879 1.00 96.56 231 GLU A O 1
ATOM 1753 N N . SER A 1 232 ? -2.823 4.348 0.666 1.00 96.19 232 SER A N 1
ATOM 1754 C CA . SER A 1 232 ? -4.061 5.125 0.624 1.00 96.19 232 SER A CA 1
ATOM 1755 C C . SER A 1 232 ? -5.255 4.325 1.152 1.00 96.19 232 SER A C 1
ATOM 1757 O O . SER A 1 232 ? -6.118 4.878 1.836 1.00 96.19 232 SER A O 1
ATOM 1759 N N . GLY A 1 233 ? -5.326 3.027 0.849 1.00 96.25 233 GLY A N 1
ATOM 1760 C CA . GLY A 1 233 ? -6.394 2.147 1.315 1.00 96.25 233 GLY A CA 1
ATOM 1761 C C . GLY A 1 233 ? -6.450 2.057 2.831 1.00 96.25 233 GLY A C 1
ATOM 1762 O O . GLY A 1 233 ? -7.484 2.361 3.430 1.00 96.25 233 GLY A O 1
ATOM 1763 N N . VAL A 1 234 ? -5.325 1.711 3.452 1.00 97.06 234 VAL A N 1
ATOM 1764 C CA . VAL A 1 234 ? -5.208 1.583 4.908 1.00 97.06 234 VAL A CA 1
ATOM 1765 C C . VAL A 1 234 ? -5.539 2.895 5.607 1.00 97.06 234 VAL A C 1
ATOM 1767 O O . VAL A 1 234 ? -6.386 2.910 6.506 1.00 97.06 234 VAL A O 1
ATOM 1770 N N . TRP A 1 235 ? -4.959 4.019 5.168 1.00 96.94 235 TRP A N 1
ATOM 1771 C CA . TRP A 1 235 ? -5.272 5.331 5.745 1.00 96.94 235 TRP A CA 1
ATOM 1772 C C . TRP A 1 235 ? -6.766 5.658 5.698 1.00 96.94 235 TRP A C 1
ATOM 1774 O O . TRP A 1 235 ? -7.280 6.351 6.582 1.00 96.94 235 TRP A O 1
ATOM 1784 N N . GLY A 1 236 ? -7.472 5.152 4.685 1.00 95.94 236 GLY A N 1
ATOM 1785 C CA . GLY A 1 236 ? -8.899 5.364 4.504 1.00 95.94 236 GLY A CA 1
ATOM 1786 C C . GLY A 1 236 ? -9.770 4.660 5.532 1.00 95.94 236 GLY A C 1
ATOM 1787 O O . GLY A 1 236 ? -10.757 5.250 5.962 1.00 95.94 236 GLY A O 1
ATOM 1788 N N . TYR A 1 237 ? -9.423 3.442 5.956 1.00 95.19 237 TYR A N 1
ATOM 1789 C CA . TYR A 1 237 ? -10.267 2.661 6.869 1.00 95.19 237 TYR A CA 1
ATOM 1790 C C . TYR A 1 237 ? -9.746 2.557 8.304 1.00 95.19 237 TYR A C 1
ATOM 1792 O O . TYR A 1 237 ? -10.526 2.229 9.195 1.00 95.19 237 TYR A O 1
ATOM 1800 N N . ILE A 1 238 ? -8.472 2.860 8.569 1.00 96.38 238 ILE A N 1
ATOM 1801 C CA . ILE A 1 238 ? -7.828 2.603 9.870 1.00 96.38 238 ILE A CA 1
ATOM 1802 C C . ILE A 1 238 ? -8.541 3.258 11.060 1.00 96.38 238 ILE A C 1
ATOM 1804 O O . ILE A 1 238 ? -8.674 2.659 12.122 1.00 96.38 238 ILE A O 1
ATOM 1808 N N . ASN A 1 239 ? -9.060 4.475 10.879 1.00 93.69 239 ASN A N 1
ATOM 1809 C CA . ASN A 1 239 ? -9.784 5.205 11.926 1.00 93.69 239 ASN A CA 1
ATOM 1810 C C . ASN A 1 239 ? -11.252 4.769 12.074 1.00 93.69 239 ASN A C 1
ATOM 1812 O O . ASN A 1 239 ? -11.948 5.265 12.961 1.00 93.69 239 ASN A O 1
ATOM 1816 N N . HIS A 1 240 ? -11.724 3.885 11.195 1.00 94.62 240 HIS A N 1
ATOM 1817 C CA . HIS A 1 240 ? -13.067 3.311 11.217 1.00 94.62 240 HIS A CA 1
ATOM 1818 C C . HIS A 1 240 ? -13.104 1.907 11.821 1.00 94.62 240 HIS A C 1
ATOM 1820 O O . HIS A 1 240 ? -14.198 1.385 12.008 1.00 94.62 240 HIS A O 1
ATOM 1826 N N . LEU A 1 241 ? -11.943 1.317 12.118 1.00 96.88 241 LEU A N 1
ATOM 1827 C CA . LEU A 1 241 ? -11.863 0.031 12.794 1.00 96.88 241 LEU A CA 1
ATOM 1828 C C . LEU A 1 241 ? -12.457 0.130 14.204 1.00 96.88 241 LEU A C 1
ATOM 1830 O O . LEU A 1 241 ? -12.185 1.087 14.940 1.00 96.88 241 LEU A O 1
ATOM 1834 N N . ASP A 1 242 ? -13.231 -0.881 14.583 1.00 96.25 242 ASP A N 1
ATOM 1835 C CA . ASP A 1 242 ? -13.711 -1.060 15.949 1.00 96.25 242 ASP A CA 1
ATOM 1836 C C . ASP A 1 242 ? -12.531 -1.432 16.865 1.00 96.25 242 ASP A C 1
ATOM 1838 O O . ASP A 1 242 ? -12.357 -0.833 17.933 1.00 96.25 242 ASP A O 1
ATOM 1842 N N . SER A 1 243 ? -11.649 -2.326 16.397 1.00 95.75 243 SER A N 1
ATOM 1843 C CA . SER A 1 243 ? -10.405 -2.688 17.076 1.00 95.75 243 SER A CA 1
ATOM 1844 C C . SER A 1 243 ? -9.339 -1.597 16.951 1.00 95.75 243 SER A C 1
ATOM 1846 O O . SER A 1 243 ? -8.679 -1.409 15.921 1.00 95.75 243 SER A O 1
ATOM 1848 N N . ARG A 1 244 ? -9.100 -0.894 18.057 1.00 93.69 244 ARG A N 1
ATOM 1849 C CA . ARG A 1 244 ? -8.096 0.179 18.134 1.00 93.69 244 ARG A CA 1
ATOM 1850 C C . ARG A 1 244 ? -6.680 -0.373 18.198 1.00 93.69 244 ARG A C 1
ATOM 1852 O O . ARG A 1 244 ? -5.744 0.253 17.712 1.00 93.69 244 ARG A O 1
ATOM 1859 N N . GLU A 1 245 ? -6.536 -1.532 18.817 1.00 94.62 245 GLU A N 1
ATOM 1860 C CA . GLU A 1 245 ? -5.317 -2.311 18.951 1.00 94.62 245 GLU A CA 1
ATOM 1861 C C . GLU A 1 245 ? -4.799 -2.744 17.579 1.00 94.62 245 GLU A C 1
ATOM 1863 O O . GLU A 1 245 ? -3.620 -2.549 17.281 1.00 94.62 245 GLU A O 1
ATOM 1868 N N . VAL A 1 246 ? -5.691 -3.261 16.726 1.00 96.69 246 VAL A N 1
ATOM 1869 C CA . VAL A 1 246 ? -5.393 -3.560 15.319 1.00 96.69 246 VAL A CA 1
ATOM 1870 C C . VAL A 1 246 ? -5.041 -2.280 14.573 1.00 96.69 246 VAL A C 1
ATOM 1872 O O . VAL A 1 246 ? -3.991 -2.229 13.937 1.00 96.69 246 VAL A O 1
ATOM 1875 N N . GLY A 1 247 ? -5.847 -1.221 14.711 1.00 96.69 247 GLY A N 1
ATOM 1876 C CA . GLY A 1 247 ? -5.554 0.070 14.087 1.00 96.69 247 GLY A CA 1
ATOM 1877 C C . GLY A 1 247 ? -4.178 0.629 14.470 1.00 96.69 247 GLY A C 1
ATOM 1878 O O . GLY A 1 247 ? -3.472 1.159 13.625 1.00 96.69 247 GLY A O 1
ATOM 1879 N N . GLN A 1 248 ? -3.729 0.468 15.716 1.00 95.62 248 GLN A N 1
ATOM 1880 C CA . GLN A 1 248 ? -2.405 0.929 16.143 1.00 95.62 248 GLN A CA 1
ATOM 1881 C C . GLN A 1 248 ? -1.252 0.099 15.560 1.00 95.62 248 GLN A C 1
ATOM 1883 O O . GLN A 1 248 ? -0.167 0.635 15.327 1.00 95.62 248 GLN A O 1
ATOM 1888 N N . LEU A 1 249 ? -1.439 -1.207 15.376 1.00 96.81 249 LEU A N 1
ATOM 1889 C CA . LEU A 1 249 ? -0.436 -2.061 14.735 1.00 96.81 249 LEU A CA 1
ATOM 1890 C C . LEU A 1 249 ? -0.376 -1.790 13.229 1.00 96.81 249 LEU A C 1
ATOM 1892 O O . LEU A 1 249 ? 0.711 -1.612 12.691 1.00 96.81 249 LEU A O 1
ATOM 1896 N N . LEU A 1 250 ? -1.533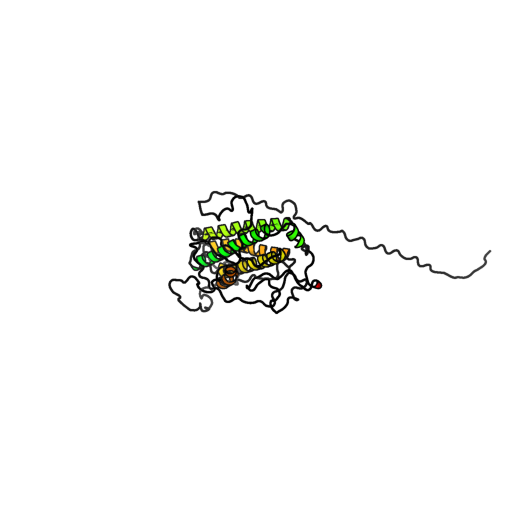 -1.620 12.593 1.00 96.94 250 LEU A N 1
ATOM 1897 C CA . LEU A 1 250 ? -1.636 -1.232 11.191 1.00 96.94 250 LEU A CA 1
ATOM 1898 C C . LEU A 1 250 ? -1.042 0.166 10.936 1.00 96.94 250 LEU A C 1
ATOM 1900 O O . LEU A 1 250 ? -0.400 0.400 9.923 1.00 96.94 250 LEU A O 1
ATOM 1904 N N . ALA A 1 251 ? -1.162 1.093 11.891 1.00 97.00 251 ALA A N 1
ATOM 1905 C CA . ALA A 1 251 ? -0.533 2.412 11.796 1.00 97.00 251 ALA A CA 1
ATOM 1906 C C . ALA A 1 251 ? 1.007 2.335 11.784 1.00 97.00 251 ALA A C 1
ATOM 1908 O O . ALA A 1 251 ? 1.668 3.246 11.287 1.00 97.00 251 ALA A O 1
ATOM 1909 N N . GLN A 1 252 ? 1.587 1.279 12.362 1.00 96.56 252 GLN A N 1
ATOM 1910 C CA . GLN A 1 252 ? 3.034 1.063 12.363 1.00 96.56 252 GLN A CA 1
ATOM 1911 C C . GLN A 1 252 ? 3.518 0.457 11.045 1.00 96.56 252 GLN A C 1
ATOM 1913 O O . GLN A 1 252 ? 4.551 0.910 10.551 1.00 96.56 252 GLN A O 1
ATOM 1918 N N . SER A 1 253 ? 2.785 -0.508 10.474 1.00 96.38 253 SER A N 1
ATOM 1919 C CA . SER A 1 253 ? 3.117 -1.070 9.155 1.00 96.38 253 SER A CA 1
ATOM 1920 C C . SER A 1 253 ? 2.960 -0.021 8.060 1.00 96.38 253 SER A C 1
ATOM 1922 O O . SER A 1 253 ? 3.913 0.267 7.344 1.00 96.38 253 SER A O 1
ATOM 1924 N N . ILE A 1 254 ? 1.842 0.707 8.051 1.00 96.06 254 ILE A N 1
ATOM 1925 C CA . ILE A 1 254 ? 1.566 1.676 6.988 1.00 96.06 254 ILE A CA 1
ATOM 1926 C C . ILE A 1 254 ? 2.529 2.867 6.987 1.00 96.06 254 ILE A C 1
ATOM 1928 O O . ILE A 1 254 ? 2.844 3.445 5.951 1.00 96.06 254 ILE A O 1
ATOM 1932 N N . ALA A 1 255 ? 3.063 3.232 8.158 1.00 96.06 255 ALA A N 1
ATOM 1933 C CA . ALA A 1 255 ? 4.114 4.240 8.258 1.00 96.06 255 ALA A CA 1
ATOM 1934 C C . ALA A 1 255 ? 5.460 3.761 7.680 1.00 96.06 255 ALA A C 1
ATOM 1936 O O . ALA A 1 255 ? 6.346 4.590 7.440 1.00 96.06 255 ALA A O 1
ATOM 1937 N N . THR A 1 256 ? 5.644 2.451 7.521 1.00 96.44 256 THR A N 1
ATOM 1938 C CA . THR A 1 256 ? 6.767 1.831 6.810 1.00 96.44 256 THR A CA 1
ATOM 1939 C C . THR A 1 256 ? 6.486 1.815 5.311 1.00 96.44 256 THR A C 1
ATOM 1941 O O . THR A 1 256 ? 7.299 2.366 4.573 1.00 96.44 256 THR A O 1
ATOM 1944 N N . GLU A 1 257 ? 5.320 1.339 4.869 1.00 95.44 257 GLU A N 1
ATOM 1945 C CA . GLU A 1 257 ? 4.899 1.352 3.452 1.00 95.44 257 GLU A CA 1
ATOM 1946 C C . GLU A 1 257 ? 4.952 2.760 2.834 1.00 95.44 257 GLU A C 1
ATOM 1948 O O . GLU A 1 257 ? 5.510 2.969 1.754 1.00 95.44 257 GLU A O 1
ATOM 1953 N N . ALA A 1 258 ? 4.493 3.775 3.575 1.00 94.56 258 ALA A N 1
ATOM 1954 C CA . ALA A 1 258 ? 4.591 5.173 3.162 1.00 94.56 258 ALA A CA 1
ATOM 1955 C C . ALA A 1 258 ? 6.042 5.609 2.875 1.00 94.56 258 ALA A C 1
ATOM 1957 O O . ALA A 1 258 ? 6.283 6.459 2.023 1.00 94.56 258 ALA A O 1
ATOM 1958 N N . ARG A 1 259 ? 7.042 5.035 3.557 1.00 95.69 259 ARG A N 1
ATOM 1959 C CA . ARG A 1 259 ? 8.464 5.301 3.266 1.00 95.69 259 ARG A CA 1
ATOM 1960 C C . ARG A 1 259 ? 8.962 4.483 2.086 1.00 95.69 259 ARG A C 1
ATOM 1962 O O . ARG A 1 259 ? 9.771 4.994 1.318 1.00 95.69 259 ARG A O 1
ATOM 1969 N N . GLN A 1 260 ? 8.485 3.257 1.917 1.00 96.56 260 GLN A N 1
ATOM 1970 C CA . GLN A 1 260 ? 8.856 2.415 0.783 1.00 96.56 260 GLN A CA 1
ATOM 1971 C C . GLN A 1 260 ? 8.414 3.048 -0.539 1.00 96.56 260 GLN A C 1
ATOM 1973 O O . GLN A 1 260 ? 9.243 3.213 -1.434 1.00 96.56 260 GLN A O 1
ATOM 1978 N N . GLN A 1 261 ? 7.172 3.545 -0.644 1.00 93.25 261 GLN A N 1
ATOM 1979 C CA . GLN A 1 261 ? 6.741 4.242 -1.865 1.00 93.25 261 GLN A CA 1
ATOM 1980 C C . GLN A 1 261 ? 7.583 5.498 -2.148 1.00 93.25 261 GLN A C 1
ATOM 1982 O O . GLN A 1 261 ? 7.945 5.752 -3.300 1.00 93.25 261 GLN A O 1
ATOM 1987 N N . GLN A 1 262 ? 7.997 6.240 -1.112 1.00 93.12 262 GLN A N 1
ATOM 1988 C CA . GLN A 1 262 ? 8.917 7.378 -1.257 1.00 93.12 262 GLN A CA 1
ATOM 1989 C C . GLN A 1 262 ? 10.308 6.943 -1.742 1.00 93.12 262 GLN A C 1
ATOM 1991 O O . GLN A 1 262 ? 10.926 7.639 -2.551 1.00 93.12 262 GLN A O 1
ATOM 1996 N N . ILE A 1 263 ? 10.802 5.793 -1.284 1.00 94.81 263 ILE A N 1
ATOM 1997 C CA . ILE A 1 263 ? 12.067 5.214 -1.743 1.00 94.81 263 ILE A CA 1
ATOM 1998 C C . ILE A 1 263 ? 11.960 4.805 -3.216 1.00 94.81 263 ILE A C 1
ATOM 2000 O O . ILE A 1 263 ? 12.844 5.158 -3.993 1.00 94.81 263 ILE A O 1
ATOM 2004 N N . PHE A 1 264 ? 10.870 4.165 -3.651 1.00 95.06 264 PHE A N 1
ATOM 2005 C CA . PHE A 1 264 ? 10.670 3.821 -5.067 1.00 95.06 264 PHE A CA 1
ATOM 2006 C C . PHE A 1 264 ? 10.629 5.062 -5.969 1.00 95.06 264 PHE A C 1
ATOM 2008 O O . PHE A 1 264 ? 11.186 5.065 -7.071 1.00 95.06 264 PHE A O 1
ATOM 2015 N N . ARG A 1 265 ? 10.059 6.168 -5.475 1.00 90.81 265 ARG A N 1
ATOM 2016 C CA . ARG A 1 265 ? 10.140 7.480 -6.139 1.00 90.81 265 ARG A CA 1
ATOM 2017 C C . ARG A 1 265 ? 11.573 7.971 -6.255 1.00 90.81 265 ARG A C 1
ATOM 2019 O O . ARG A 1 265 ? 11.984 8.390 -7.334 1.00 90.81 265 ARG A O 1
ATOM 2026 N N . GLN A 1 266 ? 12.327 7.913 -5.162 1.00 90.25 266 GLN A N 1
ATOM 2027 C CA . GLN A 1 266 ? 13.723 8.337 -5.138 1.00 90.25 266 GLN A CA 1
ATOM 2028 C C . GLN A 1 266 ? 14.585 7.501 -6.092 1.00 90.25 266 GLN A C 1
ATOM 2030 O O . GLN A 1 266 ? 15.357 8.069 -6.860 1.00 90.25 266 GLN A O 1
ATOM 2035 N N . MET A 1 267 ? 14.406 6.177 -6.096 1.00 90.62 267 MET A N 1
ATOM 2036 C CA . MET A 1 267 ? 15.043 5.240 -7.030 1.00 90.62 267 MET A CA 1
ATOM 2037 C C . MET A 1 267 ? 14.701 5.561 -8.492 1.00 90.62 267 MET A C 1
ATOM 2039 O O . MET A 1 267 ? 15.530 5.386 -9.379 1.00 90.62 267 MET A O 1
ATOM 2043 N N . SER A 1 268 ? 13.506 6.100 -8.739 1.00 85.94 268 SER A N 1
ATOM 2044 C CA . SER A 1 268 ? 13.059 6.567 -10.058 1.00 85.94 268 SER A CA 1
ATOM 2045 C C . SER A 1 268 ? 13.551 7.979 -10.416 1.00 85.94 268 SER A C 1
ATOM 2047 O O . SER A 1 268 ? 13.209 8.505 -11.475 1.00 85.94 268 SER A O 1
ATOM 2049 N N . GLY A 1 269 ? 14.333 8.625 -9.543 1.00 78.62 269 GLY A N 1
ATOM 2050 C CA . GLY A 1 269 ? 14.813 9.997 -9.723 1.00 78.62 269 GLY A CA 1
ATOM 2051 C C . GLY A 1 269 ? 13.739 11.076 -9.536 1.00 78.62 269 GLY A C 1
ATOM 2052 O O . GLY A 1 269 ? 13.925 12.219 -9.957 1.00 78.62 269 GLY A O 1
ATOM 2053 N N . LEU A 1 270 ? 12.614 10.733 -8.907 1.00 80.31 270 LEU A N 1
ATOM 2054 C CA . LEU A 1 270 ? 11.549 11.665 -8.551 1.00 80.31 270 LEU A CA 1
ATOM 2055 C C . LEU A 1 270 ? 11.785 12.251 -7.157 1.00 80.31 270 LEU A C 1
ATOM 2057 O O . LEU A 1 270 ? 12.477 11.678 -6.317 1.00 80.31 270 LEU A O 1
ATOM 2061 N N . THR A 1 271 ? 11.142 13.384 -6.867 1.00 82.12 271 THR A N 1
ATOM 2062 C CA . THR A 1 271 ? 11.068 13.884 -5.490 1.00 82.12 271 THR A CA 1
ATOM 2063 C C . THR A 1 271 ? 10.351 12.848 -4.616 1.00 82.12 271 THR A C 1
ATOM 2065 O O . THR A 1 271 ? 9.212 12.503 -4.946 1.00 82.12 271 THR A O 1
ATOM 2068 N N . PRO A 1 272 ? 10.962 12.367 -3.514 1.00 85.06 272 PRO A N 1
ATOM 2069 C CA . PRO A 1 272 ? 10.375 11.314 -2.687 1.00 85.06 272 PRO A CA 1
ATOM 2070 C C . PRO A 1 272 ? 9.070 11.756 -2.017 1.00 85.06 272 PRO A C 1
ATOM 2072 O O . PRO A 1 272 ? 8.107 11.007 -2.037 1.00 85.06 272 PRO A O 1
ATOM 2075 N N . MET A 1 273 ? 9.001 12.991 -1.511 1.00 86.75 273 MET A N 1
ATOM 2076 C CA . MET A 1 273 ? 7.828 13.548 -0.822 1.00 86.75 273 MET A CA 1
ATOM 2077 C C . MET A 1 273 ? 7.244 14.722 -1.619 1.00 86.75 273 MET A C 1
ATOM 2079 O O . MET A 1 273 ? 7.816 15.813 -1.618 1.00 86.75 273 MET A O 1
ATOM 2083 N N . ASP A 1 274 ? 6.125 14.513 -2.316 1.00 79.31 274 ASP A N 1
ATOM 2084 C CA . ASP A 1 274 ? 5.460 15.528 -3.151 1.00 79.31 274 ASP A CA 1
ATOM 2085 C C . ASP A 1 274 ? 4.142 16.071 -2.573 1.00 79.31 274 ASP A C 1
ATOM 2087 O O . ASP A 1 274 ? 3.572 17.017 -3.123 1.00 79.31 274 ASP A O 1
ATOM 2091 N N . VAL A 1 275 ? 3.682 15.528 -1.445 1.00 84.75 275 VAL A N 1
ATOM 2092 C CA . VAL A 1 275 ? 2.434 15.913 -0.773 1.00 84.75 275 VAL A CA 1
ATOM 2093 C C . VAL A 1 275 ? 2.661 16.260 0.700 1.00 84.75 275 VAL A C 1
ATOM 2095 O O . VAL A 1 275 ? 3.709 15.982 1.275 1.00 84.75 275 VAL A O 1
ATOM 2098 N N . TRP A 1 276 ? 1.686 16.944 1.307 1.00 83.44 276 TRP A N 1
ATOM 2099 C CA . TRP A 1 276 ? 1.719 17.318 2.732 1.00 83.44 276 TRP A CA 1
ATOM 2100 C C . TRP A 1 276 ? 0.903 16.361 3.603 1.00 83.44 276 TRP A C 1
ATOM 2102 O O . TRP A 1 276 ? 1.136 16.270 4.806 1.00 83.44 276 TRP A O 1
ATOM 2112 N N . PHE A 1 277 ? -0.083 15.701 2.995 1.00 88.44 277 PHE A N 1
ATOM 2113 C CA . PHE A 1 277 ? -1.000 14.779 3.642 1.00 88.44 277 PHE A CA 1
ATOM 2114 C C . PHE A 1 277 ? -1.279 13.626 2.695 1.00 88.44 277 PHE A C 1
ATOM 2116 O O . PHE A 1 277 ? -1.598 13.859 1.527 1.00 88.44 277 PHE A O 1
ATOM 2123 N N . GLU A 1 278 ? -1.224 12.421 3.238 1.00 90.19 278 GLU A N 1
ATOM 2124 C CA . GLU A 1 278 ? -1.626 11.219 2.527 1.00 90.19 278 GLU A CA 1
ATOM 2125 C C . GLU A 1 278 ? -3.149 11.128 2.480 1.00 90.19 278 GLU A C 1
ATOM 2127 O O . GLU A 1 278 ? -3.861 11.588 3.383 1.00 90.19 278 GLU A O 1
ATOM 2132 N N . ASN A 1 279 ? -3.670 10.582 1.386 1.00 90.44 279 ASN A N 1
ATOM 2133 C CA . ASN A 1 279 ? -5.106 10.504 1.160 1.00 90.44 279 ASN A CA 1
ATOM 2134 C C . ASN A 1 279 ? -5.656 9.123 1.531 1.00 90.44 279 ASN A C 1
ATOM 2136 O O . ASN A 1 279 ? -5.219 8.109 1.006 1.00 90.44 279 ASN A O 1
ATOM 2140 N N . GLY A 1 280 ? -6.695 9.085 2.362 1.00 94.50 280 GLY A N 1
ATOM 2141 C CA . GLY A 1 280 ? -7.420 7.849 2.653 1.00 94.50 280 GLY A CA 1
ATOM 2142 C C . GLY A 1 280 ? -8.419 7.480 1.551 1.00 94.50 280 GLY A C 1
ATOM 2143 O O . GLY A 1 280 ? -9.200 8.333 1.119 1.00 94.50 280 GLY A O 1
ATOM 2144 N N . TRP A 1 281 ? -8.427 6.222 1.107 1.00 94.31 281 TRP A N 1
ATOM 2145 C CA . TRP A 1 281 ? -9.360 5.672 0.119 1.00 94.31 281 TRP A CA 1
ATOM 2146 C C . TRP A 1 281 ? -10.324 4.656 0.742 1.00 94.31 281 TRP A C 1
ATOM 2148 O O . TRP A 1 281 ? -9.922 3.857 1.583 1.00 94.31 281 TRP A O 1
ATOM 2158 N N . PRO A 1 282 ? -11.598 4.622 0.311 1.00 94.12 282 PRO A N 1
ATOM 2159 C CA . PRO A 1 282 ? -12.501 3.542 0.690 1.00 94.12 282 PRO A CA 1
ATOM 2160 C C . PRO A 1 282 ? -11.994 2.187 0.182 1.00 94.12 282 PRO A C 1
ATOM 2162 O O . PRO A 1 282 ? -11.473 2.089 -0.928 1.00 94.12 282 PRO A O 1
ATOM 2165 N N . GLN A 1 283 ? -12.277 1.116 0.918 1.00 95.75 283 GLN A N 1
ATOM 2166 C CA . GLN A 1 283 ? -11.851 -0.253 0.605 1.00 95.75 283 GLN A CA 1
ATOM 2167 C C . GLN A 1 283 ? -12.262 -0.712 -0.798 1.00 95.75 283 GLN A C 1
ATOM 2169 O O . GLN A 1 283 ? -11.523 -1.417 -1.476 1.00 95.75 283 GLN A O 1
ATOM 2174 N N . SER A 1 284 ? -13.431 -0.277 -1.279 1.00 93.69 284 SER A N 1
ATOM 2175 C CA . SER A 1 284 ? -13.881 -0.592 -2.642 1.00 93.69 284 SER A CA 1
ATOM 2176 C C . SER A 1 284 ? -12.993 0.034 -3.724 1.00 93.69 284 SER A C 1
ATOM 2178 O O . SER A 1 284 ? -12.855 -0.539 -4.800 1.00 93.69 284 SER A O 1
ATOM 2180 N N . TRP A 1 285 ? -12.355 1.179 -3.463 1.00 93.12 285 TRP A N 1
ATOM 2181 C CA . TRP A 1 285 ? -11.396 1.781 -4.396 1.00 93.12 285 TRP A CA 1
ATOM 2182 C C . TRP A 1 285 ? -10.089 0.996 -4.397 1.00 93.12 285 TRP A C 1
ATOM 2184 O O . TRP A 1 285 ? -9.632 0.610 -5.467 1.00 93.12 285 TRP A O 1
ATOM 2194 N N . SER A 1 286 ? -9.546 0.677 -3.220 1.00 94.19 286 SER A N 1
ATOM 2195 C CA . SER A 1 286 ? -8.339 -0.151 -3.098 1.00 94.19 286 SER A CA 1
ATOM 2196 C C . SER A 1 286 ? -8.527 -1.525 -3.738 1.00 94.19 286 SER A C 1
ATOM 2198 O O . SER A 1 286 ? -7.707 -1.948 -4.548 1.00 94.19 286 SER A O 1
ATOM 2200 N N . TRP A 1 287 ? -9.668 -2.177 -3.495 1.00 93.50 287 TRP A N 1
ATOM 2201 C CA . TRP A 1 287 ? -9.988 -3.450 -4.137 1.00 93.50 287 TRP A CA 1
ATOM 2202 C C . TRP A 1 287 ? -10.124 -3.330 -5.662 1.00 93.50 287 TRP A C 1
ATOM 2204 O O . TRP A 1 287 ? -9.659 -4.206 -6.388 1.00 93.50 287 TRP A O 1
ATOM 2214 N N . THR A 1 288 ? -10.672 -2.215 -6.160 1.00 92.50 288 THR A N 1
ATOM 2215 C CA . THR A 1 288 ? -10.736 -1.930 -7.605 1.00 92.50 288 THR A CA 1
ATOM 2216 C C . THR A 1 288 ? -9.345 -1.814 -8.237 1.00 92.50 288 THR A C 1
ATOM 2218 O O . THR A 1 288 ? -9.186 -2.213 -9.390 1.00 92.50 288 THR A O 1
ATOM 2221 N N . MET A 1 289 ? -8.352 -1.288 -7.511 1.00 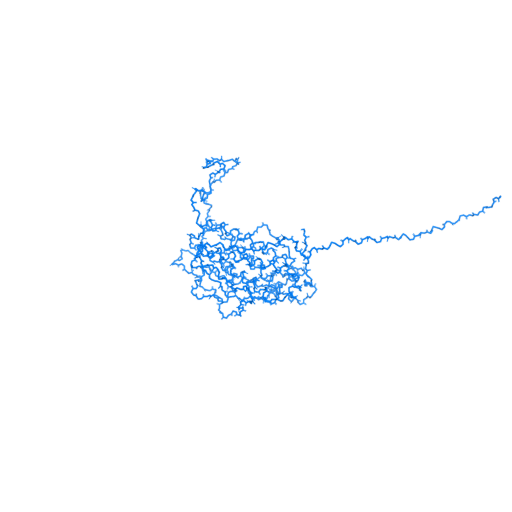92.44 289 MET A N 1
ATOM 2222 C CA . MET A 1 289 ? -6.972 -1.188 -8.004 1.00 92.44 289 MET A CA 1
ATOM 2223 C C . MET A 1 289 ? -6.248 -2.534 -7.973 1.00 92.44 289 MET A C 1
ATOM 2225 O O . MET A 1 289 ? -5.576 -2.875 -8.938 1.00 92.44 289 MET A O 1
ATOM 2229 N N . LEU A 1 290 ? -6.409 -3.308 -6.897 1.00 93.69 290 LEU A N 1
ATOM 2230 C CA . LEU A 1 290 ? -5.660 -4.545 -6.667 1.00 93.69 290 LEU A CA 1
ATOM 2231 C C . LEU A 1 290 ? -6.213 -5.727 -7.476 1.00 93.69 290 LEU A C 1
ATOM 2233 O O . LEU A 1 290 ? -5.467 -6.421 -8.167 1.00 93.69 290 LEU A O 1
ATOM 2237 N N . ALA A 1 291 ? -7.530 -5.952 -7.431 1.00 92.19 291 ALA A N 1
ATOM 2238 C CA . ALA A 1 291 ? -8.164 -7.153 -7.978 1.00 92.19 291 ALA A CA 1
ATOM 2239 C C . ALA A 1 291 ? -7.830 -7.471 -9.454 1.00 92.19 291 ALA A C 1
ATOM 2241 O O . ALA A 1 291 ? -7.725 -8.656 -9.774 1.00 92.19 291 ALA A O 1
ATOM 2242 N N . PRO A 1 292 ? -7.648 -6.490 -10.367 1.00 91.25 292 PRO A N 1
ATOM 2243 C CA . PRO A 1 292 ? -7.259 -6.759 -11.753 1.00 91.25 292 PRO A CA 1
ATOM 2244 C C . PRO A 1 292 ? -5.900 -7.450 -11.937 1.00 91.25 292 PRO A C 1
ATOM 2246 O O . PRO A 1 292 ? -5.657 -7.977 -13.021 1.00 91.25 292 PRO A O 1
ATOM 2249 N N . TYR A 1 293 ? -5.026 -7.433 -10.928 1.00 92.62 293 TYR A N 1
ATOM 2250 C CA . TYR A 1 293 ? -3.705 -8.071 -10.971 1.00 92.62 293 TYR A CA 1
ATOM 2251 C C . TYR A 1 293 ? -3.702 -9.495 -10.409 1.00 92.62 293 TYR A C 1
ATOM 2253 O O . TYR A 1 293 ? -2.713 -10.204 -10.568 1.00 92.62 293 TYR A O 1
ATOM 2261 N N . ILE A 1 294 ? -4.797 -9.943 -9.786 1.00 91.56 294 ILE A N 1
ATOM 2262 C CA . ILE A 1 294 ? -4.934 -11.317 -9.295 1.00 91.56 294 ILE A CA 1
ATOM 2263 C C . ILE A 1 294 ? -5.312 -12.232 -10.460 1.00 91.56 294 ILE A C 1
ATOM 2265 O O . ILE A 1 294 ? -6.396 -12.099 -11.028 1.00 91.56 294 ILE A O 1
ATOM 2269 N N . SER A 1 295 ? -4.464 -13.218 -10.751 1.00 89.94 295 SER A N 1
ATOM 2270 C CA . SER A 1 295 ? -4.738 -14.318 -11.680 1.00 89.94 295 SER A CA 1
ATOM 2271 C C . SER A 1 295 ? -5.695 -15.343 -11.110 1.00 89.94 295 SER A C 1
ATOM 2273 O O . SER A 1 295 ? -6.779 -15.566 -11.654 1.00 89.94 295 SER A O 1
ATOM 2275 N N . TYR A 1 296 ? -5.311 -15.962 -10.004 1.00 87.25 296 TYR A N 1
ATOM 2276 C CA . TYR A 1 296 ? -6.161 -16.882 -9.263 1.00 87.25 296 TYR A CA 1
ATOM 2277 C C . TYR A 1 296 ? -5.661 -16.982 -7.827 1.00 87.25 296 TYR A C 1
ATOM 2279 O O . TYR A 1 296 ? -4.492 -16.730 -7.554 1.00 87.25 296 TYR A O 1
ATOM 2287 N N . CYS A 1 297 ? -6.543 -17.369 -6.915 1.00 88.19 297 CYS A N 1
ATOM 2288 C CA . CYS A 1 297 ? -6.195 -17.634 -5.522 1.00 88.19 297 CYS A CA 1
ATOM 2289 C C . CYS A 1 297 ? -6.366 -19.130 -5.219 1.00 88.19 297 CYS A C 1
ATOM 2291 O O . CYS A 1 297 ? -7.094 -19.811 -5.953 1.00 88.19 297 CYS A O 1
ATOM 2293 N N . PRO A 1 298 ? -5.733 -19.649 -4.153 1.00 88.12 298 PRO A N 1
ATOM 2294 C CA . PRO A 1 298 ? -5.963 -21.011 -3.681 1.00 88.12 298 PRO A CA 1
ATOM 2295 C C . PRO A 1 298 ? -7.452 -21.331 -3.474 1.00 88.12 298 PRO A C 1
ATOM 2297 O O . PRO A 1 298 ? -8.265 -20.455 -3.166 1.00 88.12 298 PRO A O 1
ATOM 2300 N N . GLU A 1 299 ? -7.817 -22.607 -3.630 1.00 83.62 299 GLU A N 1
ATOM 2301 C CA . GLU A 1 299 ? -9.190 -23.067 -3.398 1.00 83.62 299 GLU A CA 1
ATOM 2302 C C . GLU A 1 299 ? -9.648 -22.809 -1.950 1.00 83.62 299 GLU A C 1
ATOM 2304 O O . GLU A 1 299 ? -8.845 -22.775 -1.017 1.00 83.62 299 GLU A O 1
ATOM 2309 N N . ASN A 1 300 ? -10.968 -22.699 -1.757 1.00 81.94 300 ASN A N 1
ATOM 2310 C CA . ASN A 1 300 ? -11.623 -22.440 -0.465 1.00 81.94 300 ASN A CA 1
ATOM 2311 C C . ASN A 1 300 ? -11.315 -21.072 0.167 1.00 81.94 300 ASN A C 1
ATOM 2313 O O . ASN A 1 300 ? -11.483 -20.898 1.372 1.00 81.94 300 ASN A O 1
ATOM 2317 N N . GLN A 1 301 ? -10.923 -20.089 -0.642 1.00 83.75 301 GLN A N 1
ATOM 2318 C CA . GLN A 1 301 ? -10.792 -18.701 -0.214 1.00 83.75 301 GLN A CA 1
ATOM 2319 C C . GLN A 1 301 ? -12.080 -17.917 -0.487 1.00 83.75 301 GLN A C 1
ATOM 2321 O O . GLN A 1 301 ? -12.577 -17.879 -1.615 1.00 83.75 301 GLN A O 1
ATOM 2326 N N . THR A 1 302 ? -12.622 -17.267 0.543 1.00 75.62 302 THR A N 1
ATOM 2327 C CA . THR A 1 302 ? -13.779 -16.378 0.391 1.00 75.62 302 THR A CA 1
ATOM 2328 C C . THR A 1 302 ? -13.340 -15.074 -0.275 1.00 75.62 302 THR A C 1
ATOM 2330 O O . THR A 1 302 ? -12.331 -14.474 0.096 1.00 75.62 302 THR A O 1
ATOM 2333 N N . ARG A 1 303 ? -14.099 -14.620 -1.277 1.00 83.19 303 ARG A N 1
ATOM 2334 C CA . ARG A 1 303 ? -13.893 -13.303 -1.892 1.00 83.19 303 ARG A CA 1
ATOM 2335 C C . ARG A 1 303 ? -14.297 -12.208 -0.900 1.00 83.19 303 ARG A C 1
ATOM 2337 O O . ARG A 1 303 ? -15.318 -12.352 -0.243 1.00 83.19 303 ARG A O 1
ATOM 2344 N N . LEU A 1 304 ? -13.568 -11.094 -0.884 1.00 90.69 304 LEU A N 1
ATOM 2345 C CA . LEU A 1 304 ? -13.893 -9.917 -0.071 1.00 90.69 304 LEU A CA 1
ATOM 2346 C C . LEU A 1 304 ? -15.304 -9.355 -0.346 1.00 90.69 304 LEU A C 1
ATOM 2348 O O . LEU A 1 304 ? -15.858 -9.512 -1.443 1.00 90.69 304 LEU A O 1
ATOM 2352 N N . ALA A 1 305 ? -15.859 -8.619 0.614 1.00 91.12 305 ALA A N 1
ATOM 2353 C CA . ALA A 1 305 ? -17.154 -7.932 0.529 1.00 91.12 305 ALA A CA 1
ATOM 2354 C C . ALA A 1 305 ? -17.134 -6.642 -0.309 1.00 91.12 305 ALA A C 1
ATOM 2356 O O . ALA A 1 305 ? -18.176 -6.044 -0.577 1.00 91.12 305 ALA A O 1
ATOM 2357 N N . TRP A 1 306 ? -15.960 -6.207 -0.767 1.00 92.06 306 TRP A N 1
ATOM 2358 C CA . TRP A 1 306 ? -15.803 -4.933 -1.464 1.00 92.06 306 TRP A CA 1
ATOM 2359 C C . TRP A 1 306 ? -16.183 -5.018 -2.949 1.00 92.06 306 TRP A C 1
ATOM 2361 O O . TRP A 1 306 ? -15.866 -5.983 -3.664 1.00 92.06 306 TRP A O 1
ATOM 2371 N N . GLN A 1 307 ? -16.882 -3.986 -3.424 1.00 88.31 307 GLN A N 1
ATOM 2372 C CA . GLN A 1 307 ? -17.335 -3.883 -4.808 1.00 88.31 307 GLN A CA 1
ATOM 2373 C C . GLN A 1 307 ? -16.233 -3.281 -5.681 1.00 88.31 307 GLN A C 1
ATOM 2375 O O . GLN A 1 307 ? -15.679 -2.237 -5.355 1.00 88.31 307 GLN A O 1
ATOM 2380 N N . ASN A 1 308 ? -15.978 -3.910 -6.829 1.00 88.75 308 ASN A N 1
ATOM 2381 C CA . ASN A 1 308 ? -15.113 -3.333 -7.855 1.00 88.75 308 ASN A CA 1
ATOM 2382 C C . ASN A 1 308 ? -15.882 -2.298 -8.673 1.00 88.75 308 ASN A C 1
ATOM 2384 O O . ASN A 1 308 ? -17.017 -2.547 -9.091 1.00 88.75 308 ASN A O 1
ATOM 2388 N N . PHE A 1 309 ? -15.260 -1.160 -8.942 1.00 89.06 309 PHE A N 1
ATOM 2389 C CA . PHE A 1 309 ? -15.793 -0.148 -9.843 1.00 89.06 309 PHE A CA 1
ATOM 2390 C C . PHE A 1 309 ? -15.279 -0.350 -11.276 1.00 89.06 309 PHE A C 1
ATOM 2392 O O . PHE A 1 309 ? -14.272 -1.028 -11.489 1.00 89.06 309 PHE A O 1
ATOM 2399 N N . PRO A 1 310 ? -15.973 0.208 -12.287 1.00 87.44 310 PRO A N 1
ATOM 2400 C CA . PRO A 1 310 ? -15.454 0.252 -13.649 1.00 87.44 310 PRO A CA 1
ATOM 2401 C C . PRO A 1 310 ? -14.080 0.927 -13.717 1.00 87.44 310 PRO A C 1
ATOM 2403 O O . PRO A 1 310 ? -13.801 1.857 -12.961 1.00 87.44 310 PRO A O 1
ATOM 2406 N N . VAL A 1 311 ? -13.248 0.475 -14.658 1.00 84.19 311 VAL A N 1
ATOM 2407 C CA . VAL A 1 311 ? -11.889 0.993 -14.861 1.00 84.19 311 VAL A CA 1
ATOM 2408 C C . VAL A 1 311 ? -11.922 2.496 -15.152 1.00 84.19 311 VAL A C 1
ATOM 2410 O O . VAL A 1 311 ? -12.610 2.952 -16.067 1.00 84.19 311 VAL A O 1
ATOM 2413 N N . LEU A 1 312 ? -11.150 3.259 -14.378 1.00 86.25 312 LEU A N 1
ATOM 2414 C CA . LEU A 1 312 ? -10.849 4.662 -14.641 1.00 86.25 312 LEU A CA 1
ATOM 2415 C C . LEU A 1 312 ? -9.617 4.754 -15.552 1.00 86.25 312 LEU A C 1
ATOM 2417 O O . LEU A 1 312 ? -8.534 4.323 -15.168 1.00 86.25 312 LEU A O 1
ATOM 2421 N N . HIS A 1 313 ? -9.763 5.354 -16.733 1.00 86.50 313 HIS A N 1
ATOM 2422 C CA . HIS A 1 313 ? -8.634 5.597 -17.634 1.00 86.50 313 HIS A CA 1
ATOM 2423 C C . HIS A 1 313 ? -8.029 6.983 -17.390 1.00 86.50 313 HIS A C 1
ATOM 2425 O O . HIS A 1 313 ? -8.688 8.002 -17.608 1.00 86.50 313 HIS A O 1
ATOM 2431 N N . ILE A 1 314 ? -6.767 7.019 -16.956 1.00 87.19 314 ILE A N 1
ATOM 2432 C CA . ILE A 1 314 ? -6.005 8.255 -16.757 1.00 87.19 314 ILE A CA 1
ATOM 2433 C C . ILE A 1 314 ? -5.205 8.534 -18.032 1.00 87.19 314 ILE A C 1
ATOM 2435 O O . ILE A 1 314 ? -4.199 7.885 -18.296 1.00 87.19 314 ILE A O 1
ATOM 2439 N N . LEU A 1 315 ? -5.662 9.498 -18.834 1.00 89.44 315 LEU A N 1
ATOM 2440 C CA . LEU A 1 315 ? -5.095 9.753 -20.165 1.00 89.44 315 LEU A CA 1
ATOM 2441 C C . LEU A 1 315 ? -3.794 10.568 -20.149 1.00 89.44 315 LEU A C 1
ATOM 2443 O O . LEU A 1 315 ? -3.099 10.619 -21.152 1.00 89.44 315 LEU A O 1
ATOM 2447 N N . ASN A 1 316 ? -3.475 11.230 -19.040 1.00 85.31 316 ASN A N 1
ATOM 2448 C CA . ASN A 1 316 ? -2.347 12.156 -18.910 1.00 85.31 316 ASN A CA 1
ATOM 2449 C C . ASN A 1 316 ? -1.514 11.877 -17.648 1.00 85.31 316 ASN A C 1
ATOM 2451 O O . ASN A 1 316 ? -1.006 12.796 -17.006 1.00 85.31 316 ASN A O 1
ATOM 2455 N N . ASN A 1 317 ? -1.448 10.610 -17.247 1.00 85.44 317 ASN A N 1
ATOM 2456 C CA . ASN A 1 317 ? -0.666 10.176 -16.099 1.00 85.44 317 ASN A CA 1
ATOM 2457 C C . ASN A 1 317 ? 0.815 10.470 -16.359 1.00 85.44 317 ASN A C 1
ATOM 2459 O O . ASN A 1 317 ? 1.320 10.113 -17.415 1.00 85.44 317 ASN A O 1
ATOM 2463 N N . ALA A 1 318 ? 1.500 11.127 -15.426 1.00 85.88 318 ALA A N 1
ATOM 2464 C CA . ALA A 1 318 ? 2.891 11.519 -15.621 1.00 85.88 318 ALA A CA 1
ATOM 2465 C C . ALA A 1 318 ? 3.783 10.283 -15.844 1.00 85.88 318 ALA A C 1
ATOM 2467 O O . ALA A 1 318 ? 3.819 9.392 -14.994 1.00 85.88 318 ALA A O 1
ATOM 2468 N N . ASN A 1 319 ? 4.507 10.245 -16.966 1.00 89.06 319 ASN A N 1
ATOM 2469 C CA . ASN A 1 319 ? 5.435 9.169 -17.284 1.00 89.06 319 ASN A CA 1
ATOM 2470 C C . ASN A 1 319 ? 6.805 9.444 -16.655 1.00 89.06 319 ASN A C 1
ATOM 2472 O O . ASN A 1 319 ? 7.519 10.365 -17.065 1.00 89.06 319 ASN A O 1
ATOM 2476 N N . ILE A 1 320 ? 7.193 8.603 -15.695 1.00 86.81 320 ILE A N 1
ATOM 2477 C CA . ILE A 1 320 ? 8.468 8.713 -14.969 1.00 86.81 320 ILE A CA 1
ATOM 2478 C C . ILE A 1 320 ? 9.692 8.552 -15.881 1.00 86.81 320 ILE A C 1
ATOM 2480 O O . ILE A 1 320 ? 10.797 8.944 -15.529 1.00 86.81 320 ILE A O 1
ATOM 2484 N N . ASN A 1 321 ? 9.509 7.984 -17.075 1.00 87.69 321 ASN A N 1
ATOM 2485 C CA . ASN A 1 321 ? 10.570 7.748 -18.046 1.00 87.69 321 ASN A CA 1
ATOM 2486 C C . ASN A 1 321 ? 10.898 8.985 -18.894 1.00 87.69 321 ASN A C 1
ATOM 2488 O O . ASN A 1 321 ? 11.872 8.957 -19.657 1.00 87.69 321 ASN A O 1
ATOM 2492 N N . ARG A 1 322 ? 10.107 10.060 -18.770 1.00 84.62 322 ARG A N 1
ATOM 2493 C CA . ARG A 1 322 ? 10.341 11.340 -19.440 1.00 84.62 322 ARG A CA 1
ATOM 2494 C C . ARG A 1 322 ? 11.244 12.249 -18.619 1.00 84.62 322 ARG A C 1
ATOM 2496 O O . ARG A 1 322 ? 11.129 12.329 -17.404 1.00 84.62 322 ARG A O 1
ATOM 2503 N N . TYR A 1 323 ? 12.084 13.017 -19.308 1.00 77.75 323 TYR A N 1
ATOM 2504 C CA . TYR A 1 323 ? 12.876 14.089 -18.704 1.00 77.75 323 TYR A CA 1
ATOM 2505 C C . TYR A 1 323 ? 11.981 15.168 -18.071 1.00 77.75 323 TYR A C 1
ATOM 2507 O O . TYR A 1 323 ? 12.261 15.656 -16.981 1.00 77.75 323 TYR A O 1
ATOM 2515 N N . SER A 1 324 ? 10.887 15.520 -18.751 1.00 79.06 324 SER A N 1
ATOM 2516 C CA . SER A 1 324 ? 9.802 16.344 -18.216 1.00 79.06 324 SER A CA 1
ATOM 2517 C C . SER A 1 324 ? 8.535 15.490 -18.181 1.00 79.06 324 SER A C 1
ATOM 2519 O O . SER A 1 324 ? 7.943 15.249 -19.235 1.00 79.06 324 SER A O 1
ATOM 2521 N N . PRO A 1 325 ? 8.082 15.031 -17.000 1.00 75.81 325 PRO A N 1
ATOM 2522 C CA . PRO A 1 325 ? 6.838 14.268 -16.898 1.00 75.81 325 PRO A CA 1
ATOM 2523 C C . PRO A 1 325 ? 5.596 15.054 -17.358 1.00 75.81 325 PRO A C 1
ATOM 2525 O O . PRO A 1 325 ? 4.593 14.454 -17.736 1.00 75.81 325 PRO A O 1
ATOM 2528 N N . ASN A 1 326 ? 5.668 16.391 -17.407 1.00 73.75 326 ASN A N 1
ATOM 2529 C CA . ASN A 1 326 ? 4.616 17.244 -17.978 1.00 73.75 326 ASN A CA 1
ATOM 2530 C C . ASN A 1 326 ? 4.463 17.091 -19.501 1.00 73.75 326 ASN A C 1
ATOM 2532 O O . ASN A 1 326 ? 3.433 17.487 -20.044 1.00 73.75 326 ASN A O 1
ATOM 2536 N N . ASP A 1 327 ? 5.456 16.513 -20.177 1.00 82.69 327 ASP A N 1
ATOM 2537 C CA . ASP A 1 327 ? 5.444 16.297 -21.627 1.00 82.69 327 ASP A CA 1
ATOM 2538 C C . ASP A 1 327 ? 4.783 14.956 -21.996 1.00 82.69 327 ASP A C 1
ATOM 2540 O O . ASP A 1 327 ? 4.841 14.530 -23.149 1.00 82.69 327 ASP A O 1
ATOM 2544 N N . THR A 1 328 ? 4.176 14.273 -21.018 1.00 85.38 328 THR A N 1
ATOM 2545 C CA . THR A 1 328 ? 3.426 13.035 -21.248 1.00 85.38 328 THR A CA 1
ATOM 2546 C C . THR A 1 328 ? 2.235 13.296 -22.165 1.00 85.38 328 THR A C 1
ATOM 2548 O O . THR A 1 328 ? 1.491 14.266 -21.980 1.00 85.38 328 THR A O 1
ATOM 2551 N N . ALA A 1 329 ? 2.046 12.424 -23.156 1.00 87.94 329 ALA A N 1
ATOM 2552 C CA . ALA A 1 329 ? 0.886 12.463 -24.033 1.00 87.94 329 ALA A CA 1
ATOM 2553 C C . ALA A 1 329 ? -0.422 12.409 -23.223 1.00 87.94 329 ALA A C 1
ATOM 2555 O O . ALA A 1 329 ? -0.517 11.741 -22.196 1.00 87.94 329 ALA A O 1
ATOM 2556 N N . GLN A 1 330 ? -1.436 13.144 -23.687 1.00 90.12 330 GLN A N 1
ATOM 2557 C CA . GLN A 1 330 ? -2.735 13.277 -23.010 1.00 90.12 330 GLN A CA 1
ATOM 2558 C C . GLN A 1 330 ? -3.805 12.317 -23.554 1.00 90.12 330 GLN A C 1
ATOM 2560 O O . GLN A 1 330 ? -5.000 12.551 -23.374 1.00 90.12 330 GLN A O 1
ATOM 2565 N N . ASP A 1 331 ? -3.398 11.273 -24.271 1.00 91.62 331 ASP A N 1
ATOM 2566 C CA . ASP A 1 331 ? -4.266 10.295 -24.934 1.00 91.62 331 ASP A CA 1
ATOM 2567 C C . ASP A 1 331 ? -4.180 8.888 -24.318 1.00 91.62 331 ASP A C 1
ATOM 2569 O O . ASP A 1 331 ? -4.835 7.965 -24.800 1.00 91.62 331 ASP A O 1
ATOM 2573 N N . GLY A 1 332 ? -3.409 8.721 -23.239 1.00 88.56 332 GLY A N 1
ATOM 2574 C CA . GLY A 1 332 ? -3.176 7.436 -22.588 1.00 88.56 332 GLY A CA 1
ATOM 2575 C C . GLY A 1 332 ? -2.246 6.507 -23.368 1.00 88.56 332 GLY A C 1
ATOM 2576 O O . GLY A 1 332 ? -2.236 5.314 -23.089 1.00 88.56 332 GLY A O 1
ATOM 2577 N N . SER A 1 333 ? -1.464 7.000 -24.336 1.00 90.94 333 SER A N 1
ATOM 2578 C CA . SER A 1 333 ? -0.557 6.149 -25.120 1.00 90.94 333 SER A CA 1
ATOM 2579 C C . SER A 1 333 ? 0.680 5.674 -24.352 1.00 90.94 333 SER A C 1
ATOM 2581 O O . SER A 1 333 ? 1.431 4.846 -24.858 1.00 90.94 333 SER A O 1
ATOM 2583 N N . GLU A 1 334 ? 0.946 6.241 -23.175 1.00 92.69 334 GLU A N 1
ATOM 2584 C CA . GLU A 1 334 ? 2.195 6.047 -22.429 1.00 92.69 334 GLU A CA 1
ATOM 2585 C C . GLU A 1 334 ? 2.070 5.122 -21.214 1.00 92.69 334 GLU A C 1
ATOM 2587 O O . GLU A 1 334 ? 2.838 5.242 -20.264 1.00 92.69 334 GLU A O 1
ATOM 2592 N N . VAL A 1 335 ? 1.138 4.172 -21.255 1.00 93.31 335 VAL A N 1
ATOM 2593 C CA . VAL A 1 335 ? 0.971 3.107 -20.252 1.00 93.31 335 VAL A CA 1
ATOM 2594 C C . VAL A 1 335 ? 1.164 1.732 -20.891 1.00 93.31 335 VAL A C 1
ATOM 2596 O O . VAL A 1 335 ? 0.887 1.551 -22.078 1.00 93.31 335 VAL A O 1
ATOM 2599 N N . THR A 1 336 ? 1.663 0.757 -20.131 1.00 94.12 336 THR A N 1
ATOM 2600 C CA . THR A 1 336 ? 1.953 -0.596 -20.643 1.00 94.12 336 THR A CA 1
ATOM 2601 C C . THR A 1 336 ? 0.696 -1.425 -20.916 1.00 94.12 336 THR A C 1
ATOM 2603 O O . THR A 1 336 ? 0.759 -2.408 -21.657 1.00 94.12 336 THR A O 1
ATOM 2606 N N . GLY A 1 337 ? -0.452 -1.031 -20.362 1.00 90.69 337 GLY A N 1
ATOM 2607 C CA . GLY A 1 337 ? -1.717 -1.739 -20.513 1.00 90.69 337 GLY A CA 1
ATOM 2608 C C . GLY A 1 337 ? -2.942 -0.855 -20.282 1.00 90.69 337 GLY A C 1
ATOM 2609 O O . GLY A 1 337 ? -2.887 0.368 -20.382 1.00 90.69 337 GLY A O 1
ATOM 2610 N N . SER A 1 338 ? -4.091 -1.490 -20.045 1.00 88.06 338 SER A N 1
ATOM 2611 C CA . SER A 1 338 ? -5.391 -0.818 -19.929 1.00 88.06 338 SER A CA 1
ATOM 2612 C C . SER A 1 338 ? -5.970 -0.807 -18.512 1.00 88.06 338 SER A C 1
ATOM 2614 O O . SER A 1 338 ? -7.117 -0.383 -18.346 1.00 88.06 338 SER A O 1
ATOM 2616 N N . ARG A 1 339 ? -5.253 -1.322 -17.505 1.00 90.25 339 ARG A N 1
ATOM 2617 C CA . ARG A 1 339 ? -5.694 -1.292 -16.100 1.00 90.25 339 ARG A CA 1
ATOM 2618 C C . ARG A 1 339 ? -5.280 0.047 -15.476 1.00 90.25 339 ARG A C 1
ATOM 2620 O O . ARG A 1 339 ? -4.419 0.750 -15.996 1.00 90.25 339 ARG A O 1
ATOM 2627 N N . ILE A 1 340 ? -5.932 0.431 -14.377 1.00 88.25 340 ILE A N 1
ATOM 2628 C CA . ILE A 1 340 ? -5.854 1.802 -13.827 1.00 88.25 340 ILE A CA 1
ATOM 2629 C C . ILE A 1 340 ? -4.422 2.188 -13.426 1.00 88.25 340 ILE A C 1
ATOM 2631 O O . ILE A 1 340 ? -4.024 3.344 -13.568 1.00 88.25 340 ILE A O 1
ATOM 2635 N N . THR A 1 341 ? -3.663 1.224 -12.913 1.00 89.50 341 THR A N 1
ATOM 2636 C CA . THR A 1 341 ? -2.344 1.438 -12.309 1.00 89.50 341 THR A CA 1
ATOM 2637 C C . THR A 1 341 ? -1.222 0.773 -13.093 1.00 89.50 341 THR A C 1
ATOM 2639 O O . THR A 1 341 ? -0.134 0.605 -12.550 1.00 89.50 341 THR A O 1
ATOM 2642 N N . ASP A 1 342 ? -1.468 0.409 -14.356 1.00 94.00 342 ASP A N 1
ATOM 2643 C CA . ASP A 1 342 ? -0.415 -0.123 -15.219 1.00 94.00 342 ASP A CA 1
ATOM 2644 C C . ASP A 1 342 ? 0.721 0.907 -15.329 1.00 94.00 342 ASP A C 1
ATOM 2646 O O . ASP A 1 342 ? 0.448 2.114 -15.417 1.00 94.00 342 ASP A O 1
ATOM 2650 N N . PRO A 1 343 ? 1.988 0.462 -15.259 1.00 95.31 343 PRO A N 1
ATOM 2651 C CA . PRO A 1 343 ? 3.116 1.370 -15.258 1.00 95.31 343 PRO A CA 1
ATOM 2652 C C . PRO A 1 343 ? 3.239 2.107 -16.588 1.00 95.31 343 PRO A C 1
ATOM 2654 O O . PRO A 1 343 ? 2.684 1.732 -17.625 1.00 95.31 343 PRO A O 1
ATOM 2657 N N . SER A 1 344 ? 4.000 3.186 -16.547 1.00 93.56 344 SER A N 1
ATOM 2658 C CA . SER A 1 344 ? 4.298 4.001 -17.710 1.00 93.56 344 SER A CA 1
ATOM 2659 C C . SER A 1 344 ? 5.309 3.284 -18.597 1.00 93.56 344 SER A C 1
ATOM 2661 O O . SER A 1 344 ? 6.302 2.761 -18.090 1.00 93.56 344 SER A O 1
ATOM 2663 N N . ILE A 1 345 ? 5.114 3.306 -19.919 1.00 93.62 345 ILE A N 1
ATOM 2664 C CA . ILE A 1 345 ? 6.054 2.658 -20.848 1.00 93.62 345 ILE A CA 1
ATOM 2665 C C . ILE A 1 345 ? 7.457 3.252 -20.701 1.00 93.62 345 ILE A C 1
ATOM 2667 O O . ILE A 1 345 ? 7.626 4.479 -20.655 1.00 93.62 345 ILE A O 1
ATOM 2671 N N . SER A 1 346 ? 8.480 2.397 -20.685 1.00 91.00 346 SER A N 1
ATOM 2672 C CA . SER A 1 346 ? 9.869 2.865 -20.608 1.00 91.00 346 SER A CA 1
ATOM 2673 C C . SER A 1 346 ? 10.507 3.120 -21.969 1.00 91.00 346 SER A C 1
ATOM 2675 O O . SER A 1 346 ? 11.474 3.877 -22.044 1.00 91.00 346 SER A O 1
ATOM 2677 N N . ASN A 1 347 ? 9.981 2.530 -23.046 1.00 86.75 347 ASN A N 1
ATOM 2678 C CA . ASN A 1 347 ? 10.531 2.623 -24.401 1.00 86.75 347 ASN A CA 1
ATOM 2679 C C . ASN A 1 347 ? 9.873 3.753 -25.214 1.00 86.75 347 ASN A C 1
ATOM 2681 O O . ASN A 1 347 ? 9.005 3.520 -26.057 1.00 86.75 347 ASN A O 1
ATOM 2685 N N . LEU A 1 348 ? 10.263 4.996 -24.927 1.00 83.12 348 LEU A N 1
ATOM 2686 C CA . LEU A 1 348 ? 9.736 6.180 -25.607 1.00 83.12 348 LEU A CA 1
ATOM 2687 C C . LEU A 1 348 ? 10.382 6.373 -26.985 1.00 83.12 348 LEU A C 1
ATOM 2689 O O . LEU A 1 348 ? 11.601 6.361 -27.123 1.00 83.12 348 LEU A O 1
ATOM 2693 N N . THR A 1 349 ? 9.567 6.627 -28.012 1.00 72.94 349 THR A N 1
ATOM 2694 C CA . THR A 1 349 ? 10.048 6.824 -29.392 1.00 72.94 349 THR A CA 1
ATOM 2695 C C . THR A 1 349 ? 10.798 8.143 -29.605 1.00 72.94 349 THR A C 1
ATOM 2697 O O . THR A 1 349 ? 11.595 8.245 -30.540 1.00 72.94 349 THR A O 1
ATOM 2700 N N . ASP A 1 350 ? 10.559 9.156 -28.762 1.00 70.38 350 ASP A N 1
ATOM 2701 C CA . ASP A 1 350 ? 11.320 10.411 -28.761 1.00 70.38 350 ASP A CA 1
ATOM 2702 C C . ASP A 1 350 ? 12.474 10.356 -27.751 1.00 70.38 350 ASP A C 1
ATOM 2704 O O . ASP A 1 350 ? 12.369 10.763 -26.592 1.00 70.38 350 ASP A O 1
ATOM 2708 N N . TRP A 1 351 ? 13.621 9.890 -28.238 1.00 57.84 351 TRP A N 1
ATOM 2709 C CA . TRP A 1 351 ? 14.854 9.755 -27.464 1.00 57.84 351 TRP A CA 1
ATOM 2710 C C . TRP A 1 351 ? 15.367 11.068 -26.858 1.00 57.84 351 TRP A C 1
ATOM 2712 O O . TRP A 1 351 ? 16.198 11.031 -25.952 1.00 57.84 351 TRP A O 1
ATOM 2722 N N . THR A 1 352 ? 14.938 12.238 -27.349 1.00 57.50 352 THR A N 1
ATOM 2723 C CA . THR A 1 352 ? 15.369 13.531 -26.788 1.00 57.50 352 THR A CA 1
ATOM 2724 C C . THR A 1 352 ? 14.668 13.874 -25.479 1.00 57.50 352 THR A C 1
ATOM 2726 O O . THR A 1 352 ? 15.189 14.685 -24.716 1.00 57.50 352 THR A O 1
ATOM 2729 N N . GLN A 1 353 ? 13.551 13.207 -25.192 1.00 61.12 353 GLN A N 1
ATOM 2730 C CA . GLN A 1 353 ? 12.710 13.448 -24.025 1.00 61.12 353 GLN A CA 1
ATOM 2731 C C . GLN A 1 353 ? 12.766 12.315 -22.993 1.00 61.12 353 GLN A C 1
ATOM 2733 O O . GLN A 1 353 ? 12.036 12.374 -22.010 1.00 61.12 353 GLN A O 1
ATOM 2738 N N . GLN A 1 354 ? 13.615 11.301 -23.178 1.00 65.50 354 GLN A N 1
ATOM 2739 C CA . GLN A 1 354 ? 13.735 10.154 -22.273 1.00 65.50 354 GLN A CA 1
ATOM 2740 C C . GLN A 1 354 ? 14.871 10.348 -21.257 1.00 65.50 354 GLN A C 1
ATOM 2742 O O . GLN A 1 354 ? 15.940 10.864 -21.595 1.00 65.50 354 GLN A O 1
ATOM 2747 N N . ILE A 1 355 ? 14.677 9.881 -20.021 1.00 66.00 355 ILE A N 1
ATOM 2748 C CA . ILE A 1 355 ? 15.760 9.784 -19.031 1.00 66.00 355 ILE A CA 1
ATOM 2749 C C . ILE A 1 355 ? 16.766 8.730 -19.514 1.00 66.00 355 ILE A C 1
ATOM 2751 O O . ILE A 1 355 ? 16.442 7.541 -19.566 1.00 66.00 355 ILE A O 1
ATOM 2755 N N . ARG A 1 356 ? 17.968 9.180 -19.900 1.00 54.41 356 ARG A N 1
ATOM 2756 C CA . ARG A 1 356 ? 19.024 8.362 -20.536 1.00 54.41 356 ARG A CA 1
ATOM 2757 C C . ARG A 1 356 ? 20.145 7.903 -19.607 1.00 54.41 356 ARG A C 1
ATOM 2759 O O . ARG A 1 356 ? 21.001 7.136 -20.029 1.00 54.41 356 ARG A O 1
ATOM 2766 N N . THR A 1 357 ? 20.154 8.372 -18.371 1.00 50.75 357 THR A N 1
ATOM 2767 C CA . THR A 1 357 ? 21.177 8.039 -17.379 1.00 50.75 357 THR A CA 1
ATOM 2768 C C . THR A 1 357 ? 20.519 7.940 -16.015 1.00 50.75 357 THR A C 1
ATOM 2770 O O . THR A 1 357 ? 19.574 8.701 -15.780 1.00 50.75 357 THR A O 1
ATOM 2773 N N . PRO A 1 358 ? 21.021 7.065 -15.126 1.00 48.28 358 PRO A N 1
ATOM 2774 C CA . PRO A 1 358 ? 20.642 7.072 -13.722 1.00 48.28 358 PRO A CA 1
ATOM 2775 C C . PRO A 1 358 ? 20.703 8.509 -13.229 1.00 48.28 358 PRO A C 1
ATOM 2777 O O . PRO A 1 358 ? 21.750 9.159 -13.331 1.00 48.28 358 PRO A O 1
ATOM 2780 N N . LEU A 1 359 ? 19.582 9.038 -12.748 1.00 47.69 359 LEU A N 1
ATOM 2781 C CA . LEU A 1 359 ? 19.662 10.187 -11.869 1.00 47.69 359 LEU A CA 1
ATOM 2782 C C . LEU A 1 359 ? 20.352 9.633 -10.628 1.00 47.69 359 LEU A C 1
ATOM 2784 O O . LEU A 1 359 ? 19.704 8.989 -9.812 1.00 47.69 359 LEU A O 1
ATOM 2788 N N . LEU A 1 360 ? 21.679 9.799 -10.539 1.00 43.03 360 LEU A N 1
ATOM 2789 C CA . LEU A 1 360 ? 22.380 9.682 -9.265 1.00 43.03 360 LEU A CA 1
ATOM 2790 C C . LEU A 1 360 ? 21.533 10.501 -8.292 1.00 43.03 360 LEU A C 1
ATOM 2792 O O . LEU A 1 360 ? 21.352 11.700 -8.551 1.00 43.03 360 LEU A O 1
ATOM 2796 N N . PRO A 1 361 ? 20.912 9.874 -7.278 1.00 44.28 361 PRO A N 1
ATOM 2797 C CA . PRO A 1 361 ? 20.054 10.618 -6.390 1.00 44.28 361 PRO A CA 1
ATOM 2798 C C . PRO A 1 361 ? 20.899 11.743 -5.819 1.00 44.28 361 PRO A C 1
ATOM 2800 O O . PRO A 1 361 ? 22.039 11.529 -5.410 1.00 44.28 361 PRO A O 1
ATOM 2803 N N . PHE A 1 362 ? 20.357 12.958 -5.851 1.00 36.19 362 PHE A N 1
ATOM 2804 C CA . PHE A 1 362 ? 20.893 14.034 -5.038 1.00 36.19 362 PHE A CA 1
ATOM 2805 C C . PHE A 1 362 ? 20.840 13.536 -3.593 1.00 36.19 362 PHE A C 1
ATOM 2807 O O . PHE A 1 362 ? 19.775 13.520 -2.975 1.00 36.19 362 PHE A O 1
ATOM 2814 N N . ILE A 1 363 ? 21.975 13.060 -3.088 1.00 35.31 363 ILE A N 1
ATOM 2815 C CA . ILE A 1 363 ? 22.192 12.878 -1.663 1.00 35.31 363 ILE A CA 1
ATOM 2816 C C . ILE A 1 363 ? 22.221 14.305 -1.113 1.00 35.31 363 ILE A C 1
ATOM 2818 O O . ILE A 1 363 ? 23.117 15.083 -1.441 1.00 35.31 363 ILE A O 1
ATOM 2822 N N . ILE A 1 364 ? 21.173 14.688 -0.382 1.00 35.50 364 ILE A N 1
ATOM 2823 C CA . ILE A 1 364 ? 21.162 15.920 0.420 1.00 35.50 364 ILE A CA 1
ATOM 2824 C C . ILE A 1 364 ? 21.728 15.593 1.794 1.00 35.50 364 ILE A C 1
ATOM 2826 O O . ILE A 1 364 ? 21.291 14.567 2.364 1.00 35.50 364 ILE A O 1
#

pLDDT: mean 79.11, std 21.11, range [32.47, 98.12]

InterPro domains:
  IPR039254 Protein Rds1 [PTHR38705] (59-350)

Secondary structure (DSSP, 8-state):
------------------PPPPPPP-----SSPPTT-S----------S----S---TT---S--------S---SS-PPPPS----SSPPP-PPPTT-----TT-S--S--SBTTB-S--TT-SSPPP--S--SHHHHHHHHHHHHHHHHHHHHHHHHHHHS-HHHHHHHT--HHHHHHHHHHHHHHHHHHHHHHHHHGGGPPPP-EE-----SHHHHHHHHHHHHHHHHHHHHHHGGG-S-HHHHHHHHHHHHHHHHHHHHHHHHTTS-S---SSPPP--HHHHHHHHGGGEEE--TTPPPPSPPPPPPPP-TT---TTBSSGGG--TTSTTBSSSSTTPPBPS--S-TTSB--S-------

Sequence (364 aa):
MFTRSAIAAILAVAPAILAAPAPAPQVTEPASFGPDVQVSYQAQSTAGPDYPLAEELGDGYTSATYHGPYTGTPTTTGAANGPTTLAASIPPLPLNPTATYYNTGGKPINPLPAPYTPAGGLGTNGTLPRYMVESDFDYESIALGLYQEWIELDLFHDGLARFSEAEFLEAGLTSEYMSLIEFMADQETGHSTLLTNMLGETAPKQCVYDYPYNTVREWLDFMQRLTRFGESGVWGYINHLDSREVGQLLAQSIATEARQQQIFRQMSGLTPMDVWFENGWPQSWSWTMLAPYISYCPENQTRLAWQNFPVLHILNNANINRYSPNDTAQDGSEVTGSRITDPSISNLTDWTQQIRTPLLPFII

Foldseek 3Di:
DDDDDDDDDDPDDDDDPPDDPDPDPPPPDPPADDPPPDPPDDPPPPPDPPFPQFPPPPPDCPAADDQDPQPDDQPLDDFDDDPDDPDPDDDDDPDDPPPPDDDPPPDQPDDAPDVPHRDDDDPPPPDDADQAADDPLSLLLLLLLLQLLLVLLNLLSNLLRPDDQVLCVQLVHHPNNNSVSVVVSVLSSVSNRSSCVRNGPQRFHRFHWHALDDGPLQSLLLSLLSLLLSLQALVQCLVVGPRVSNSVVSVVSSVSSLQVSLVSCLSLVHRSDDDDDRHHDHSLVSCLQSSVGGSGGDPPHDDRNHRHDPADQQQLQQASQFPDSNPGGNGSPQFSDRHNRGHGDNDDPPPVGGDRDRPPRPPD

Organism: NCBI:txid560253